Protein AF-0000000068873372 (afdb_homodimer)

Organism: Coxiella burnetii (strain RSA 493 / Nine Mile phase I) (NCBI:txid227377)

pLDDT: mean 75.52, std 20.2, range [20.02, 98.44]

Foldseek 3Di:
DQPDLVPVVLVVLVVLLVVLQVQLVVCVVVFNQLSNLLSLLVSLLSLLLSLCSQPVPGRDCRPPVVRVVPDDSVNSLVVCVVVCLQPQPVGCPVVLSVVNVVSVLSNCCVPVVSVVPDDDDRGPVVSVSSVVSSVVNSVSSVCSVVPVSPPD/DLPDLPPVVLVVLVVLLVVLQVQLVVCVVVFNQLSNLLSLLVSLLSLLLSLCSLPVPGRDCRPDVVRVVPPDSVNSLVVCVVVCLVPLVPPPPVVLSVLNVVSVLSNCCVPVVSVVPDDDDRGPVVSVSSVVSSVVVSVSSVCSVVPVSPPD

Solvent-accessible surface area (backbone atoms only — not comparable to full-atom values): 16253 Å² total; per-residue (Å²): 126,70,55,79,66,60,62,61,59,48,48,33,32,50,50,37,27,53,50,26,48,53,51,15,53,54,29,44,75,72,68,36,26,55,60,14,39,28,29,43,24,25,24,50,48,24,51,53,49,45,48,42,61,67,60,67,37,52,61,85,71,53,70,49,67,71,56,51,68,68,55,48,66,66,57,54,51,50,49,38,57,73,65,40,65,35,58,72,57,102,35,57,43,73,66,34,54,54,47,50,50,49,36,50,53,46,30,46,40,56,39,34,80,48,36,42,70,54,83,75,79,65,38,71,66,49,33,51,52,50,52,52,52,50,54,53,49,49,51,50,52,50,41,59,70,69,56,75,62,68,80,120,124,65,52,79,68,62,62,61,60,51,49,34,30,49,51,39,26,52,48,24,48,53,50,16,53,55,29,43,75,72,68,36,26,54,60,13,40,27,29,42,24,25,23,51,46,23,49,53,50,45,50,43,62,69,60,68,38,49,53,85,70,52,69,49,69,71,55,50,67,68,56,48,65,67,57,54,52,50,49,36,56,74,66,34,59,43,55,70,53,67,74,54,42,74,67,36,57,54,48,51,49,50,35,51,54,46,30,46,41,59,38,33,80,48,37,41,72,52,81,75,79,64,38,70,66,48,32,50,53,49,51,52,51,50,52,52,49,50,52,51,53,49,41,60,70,69,56,73,62,67,79,122

Structure (mmCIF, N/CA/C/O backbone):
data_AF-0000000068873372-model_v1
#
loop_
_entity.id
_entity.type
_entity.pdbx_description
1 polymer 'Uncharacterized protein'
#
loop_
_atom_site.group_PDB
_atom_site.id
_atom_site.type_symbol
_atom_site.label_atom_id
_atom_site.label_alt_id
_atom_site.label_comp_id
_atom_site.label_asym_id
_atom_site.label_entity_id
_atom_site.label_seq_id
_atom_site.pdbx_PDB_ins_code
_atom_site.Cartn_x
_atom_site.Cartn_y
_atom_site.Cartn_z
_atom_site.occupancy
_atom_site.B_iso_or_equiv
_atom_site.auth_seq_id
_atom_site.auth_comp_id
_atom_site.auth_asym_id
_atom_site.auth_atom_id
_atom_site.pdbx_PDB_model_num
ATOM 1 N N . MET A 1 1 ? -14.734 17.516 31.234 1 20.02 1 MET A N 1
ATOM 2 C CA . MET A 1 1 ? -13.305 17.234 31.141 1 20.02 1 MET A CA 1
ATOM 3 C C . MET A 1 1 ? -12.922 16.875 29.703 1 20.02 1 MET A C 1
ATOM 5 O O . MET A 1 1 ? -13.484 15.945 29.125 1 20.02 1 MET A O 1
ATOM 9 N N . LYS A 1 2 ? -12.547 17.766 28.891 1 32.56 2 LYS A N 1
ATOM 10 C CA . LYS A 1 2 ? -12.016 17.781 27.531 1 32.56 2 LYS A CA 1
ATOM 11 C C . LYS A 1 2 ? -11.18 16.531 27.25 1 32.56 2 LYS A C 1
ATOM 13 O O . LYS A 1 2 ? -10.211 16.25 27.969 1 32.56 2 LYS A O 1
ATOM 18 N N . ARG A 1 3 ? -11.789 15.445 27.219 1 31.91 3 ARG A N 1
ATOM 19 C CA . ARG A 1 3 ? -11.008 14.211 27.344 1 31.91 3 ARG A CA 1
ATOM 20 C C . ARG A 1 3 ? -9.672 14.336 26.625 1 31.91 3 ARG A C 1
ATOM 22 O O . ARG A 1 3 ? -9.609 14.875 25.516 1 31.91 3 ARG A O 1
ATOM 29 N N . LYS A 1 4 ? -8.547 14.281 27.188 1 37.06 4 LYS A N 1
ATOM 30 C CA . LYS A 1 4 ? -7.109 14.297 26.953 1 37.06 4 LYS A CA 1
ATOM 31 C C . LYS A 1 4 ? -6.75 13.523 25.688 1 37.06 4 LYS A C 1
ATOM 33 O O . LYS A 1 4 ? -7.055 12.328 25.578 1 37.06 4 LYS A O 1
ATOM 38 N N . LYS A 1 5 ? -7.086 13.945 24.281 1 46.62 5 LYS A N 1
ATOM 39 C CA . LYS A 1 5 ? -6.688 13.688 22.891 1 46.62 5 LYS A CA 1
ATOM 40 C C . LYS A 1 5 ? -5.543 12.68 22.828 1 46.62 5 LYS A C 1
ATOM 42 O O . LYS A 1 5 ? -4.449 12.945 23.328 1 46.62 5 LYS A O 1
ATOM 47 N N . ASP A 1 6 ? -5.816 11.352 22.953 1 53.78 6 ASP A N 1
ATOM 48 C CA . ASP A 1 6 ? -4.676 10.555 23.406 1 53.78 6 ASP A CA 1
ATOM 49 C C . ASP A 1 6 ? -3.426 10.875 22.578 1 53.78 6 ASP A C 1
ATOM 51 O O . ASP A 1 6 ? -3.393 10.648 21.375 1 53.78 6 ASP A O 1
ATOM 55 N N . LYS A 1 7 ? -2.779 11.992 22.969 1 64.25 7 LYS A N 1
ATOM 56 C CA . LYS A 1 7 ? -1.451 12.453 22.578 1 64.25 7 LYS A CA 1
ATOM 57 C C . LYS A 1 7 ? -0.599 11.297 22.062 1 64.25 7 LYS A C 1
ATOM 59 O O . LYS A 1 7 ? 0.175 11.461 21.109 1 64.25 7 LYS A O 1
ATOM 64 N N . VAL A 1 8 ? -1.107 10.133 22.484 1 63.78 8 VAL A N 1
ATOM 65 C CA . VAL A 1 8 ? -0.265 8.992 22.156 1 63.78 8 VAL A CA 1
ATOM 66 C C . VAL A 1 8 ? -0.54 8.539 20.719 1 63.78 8 VAL A C 1
ATOM 68 O O . VAL A 1 8 ? 0.39 8.242 19.969 1 63.78 8 VAL A O 1
ATOM 71 N N . ASP A 1 9 ? -1.82 8.641 20.328 1 75.44 9 ASP A N 1
ATOM 72 C CA . ASP A 1 9 ? -2.174 8.203 18.984 1 75.44 9 ASP A CA 1
ATOM 73 C C . ASP A 1 9 ? -1.642 9.172 17.938 1 75.44 9 ASP A C 1
ATOM 75 O O . ASP A 1 9 ? -1.099 8.758 16.906 1 75.44 9 ASP A O 1
ATOM 79 N N . VAL A 1 10 ? -1.732 10.398 18.266 1 79.06 10 VAL A N 1
ATOM 80 C CA . VAL A 1 10 ? -1.257 11.414 17.328 1 79.06 10 VAL A CA 1
ATOM 81 C C . VAL A 1 10 ? 0.261 11.32 17.188 1 79.06 10 VAL A C 1
ATOM 83 O O . VAL A 1 10 ? 0.797 11.438 16.094 1 79.06 10 VAL A O 1
ATOM 86 N N . ASP A 1 11 ? 0.882 11.062 18.297 1 85.12 11 ASP A N 1
ATOM 87 C CA . ASP A 1 11 ? 2.336 10.93 18.281 1 85.12 11 ASP A CA 1
ATOM 88 C C . ASP A 1 11 ? 2.764 9.734 17.438 1 85.12 11 ASP A C 1
ATOM 90 O O . ASP A 1 11 ? 3.736 9.828 16.672 1 85.12 11 ASP A O 1
ATOM 94 N N . LYS A 1 12 ? 2.072 8.656 17.609 1 87.12 12 LYS A N 1
ATOM 95 C CA . LYS A 1 12 ? 2.406 7.461 16.844 1 87.12 12 LYS A CA 1
ATOM 96 C C . LYS A 1 12 ? 2.186 7.684 15.352 1 87.12 12 LYS A C 1
ATOM 98 O O . LYS A 1 12 ? 2.977 7.227 14.523 1 87.12 12 LYS A O 1
ATOM 103 N N . ILE A 1 13 ? 1.164 8.398 15.055 1 88.44 13 ILE A N 1
ATOM 104 C CA . ILE A 1 13 ? 0.864 8.68 13.656 1 88.44 13 ILE A CA 1
ATOM 105 C C . ILE A 1 13 ? 1.919 9.625 13.086 1 88.44 13 ILE A C 1
ATOM 107 O O . ILE A 1 13 ? 2.375 9.445 11.953 1 88.44 13 ILE A O 1
ATOM 111 N N . GLN A 1 14 ? 2.307 10.562 13.93 1 89.19 14 GLN A N 1
ATOM 112 C CA . GLN A 1 14 ? 3.334 11.492 13.484 1 89.19 14 GLN A CA 1
ATOM 113 C C . GLN A 1 14 ? 4.652 10.773 13.211 1 89.19 14 GLN A C 1
ATOM 115 O O . GLN A 1 14 ? 5.34 11.07 12.234 1 89.19 14 GLN A O 1
ATOM 120 N N . GLN A 1 15 ? 4.941 9.906 14.039 1 92.38 15 GLN A N 1
ATOM 121 C CA . GLN A 1 15 ? 6.148 9.109 13.836 1 92.38 15 GLN A CA 1
ATOM 122 C C . GLN A 1 15 ? 6.047 8.281 12.562 1 92.38 15 GLN A C 1
ATOM 124 O O . GLN A 1 15 ? 7.035 8.117 11.844 1 92.38 15 GLN A O 1
ATOM 129 N N . THR A 1 16 ? 4.914 7.77 12.32 1 93.81 16 THR A N 1
ATOM 130 C CA . THR A 1 16 ? 4.672 6.973 11.125 1 93.81 16 THR A CA 1
ATOM 131 C C . THR A 1 16 ? 4.816 7.828 9.867 1 93.81 16 THR A C 1
ATOM 133 O O . THR A 1 16 ? 5.402 7.387 8.875 1 93.81 16 THR A O 1
ATOM 136 N N . ILE A 1 17 ? 4.34 9.039 9.961 1 94.12 17 ILE A N 1
ATOM 137 C CA . ILE A 1 17 ? 4.445 9.961 8.836 1 94.12 17 ILE A CA 1
ATOM 138 C C . ILE A 1 17 ? 5.914 10.258 8.547 1 94.12 17 ILE A C 1
ATOM 140 O O . ILE A 1 17 ? 6.348 10.195 7.391 1 94.12 17 ILE A O 1
ATOM 144 N N . GLU A 1 18 ? 6.645 10.516 9.539 1 95.12 18 GLU A N 1
ATOM 145 C CA . GLU A 1 18 ? 8.07 10.797 9.383 1 95.12 18 GLU A CA 1
ATOM 146 C C . GLU A 1 18 ? 8.805 9.602 8.789 1 95.12 18 GLU A C 1
ATOM 148 O O . GLU A 1 18 ? 9.695 9.766 7.953 1 95.12 18 GLU A O 1
ATOM 153 N N . PHE A 1 19 ? 8.453 8.484 9.234 1 95.75 19 PHE A N 1
ATOM 154 C CA . PHE A 1 19 ? 9.031 7.254 8.695 1 95.75 19 PHE A CA 1
ATOM 155 C C . PHE A 1 19 ? 8.742 7.129 7.207 1 95.75 19 PHE A C 1
ATOM 157 O O . PHE A 1 19 ? 9.633 6.82 6.418 1 95.75 19 PHE A O 1
ATOM 164 N N . TYR A 1 20 ? 7.508 7.367 6.809 1 97.19 20 TYR A N 1
ATOM 165 C CA . TYR A 1 20 ? 7.121 7.262 5.406 1 97.19 20 TYR A CA 1
ATOM 166 C C . TYR A 1 20 ? 7.883 8.273 4.555 1 97.19 20 TYR A C 1
ATOM 168 O O . TYR A 1 20 ? 8.352 7.945 3.461 1 97.19 20 TYR A O 1
ATOM 176 N N . ILE A 1 21 ? 8.023 9.477 5.074 1 96.88 21 ILE A N 1
ATOM 177 C CA . ILE A 1 21 ? 8.727 10.516 4.332 1 96.88 21 ILE A CA 1
ATOM 178 C C . ILE A 1 21 ? 10.188 10.102 4.125 1 96.88 21 ILE A C 1
ATOM 180 O O . ILE A 1 21 ? 10.703 10.164 3.006 1 96.88 21 ILE A O 1
ATOM 184 N N . ASP A 1 22 ? 10.75 9.672 5.156 1 97.75 22 ASP A N 1
ATOM 185 C CA . ASP A 1 22 ? 12.133 9.211 5.078 1 97.75 22 ASP A CA 1
ATOM 186 C C . ASP A 1 22 ? 12.273 8.055 4.098 1 97.75 22 ASP A C 1
ATOM 188 O O . ASP A 1 22 ? 13.188 8.039 3.268 1 97.75 22 ASP A O 1
ATOM 192 N N .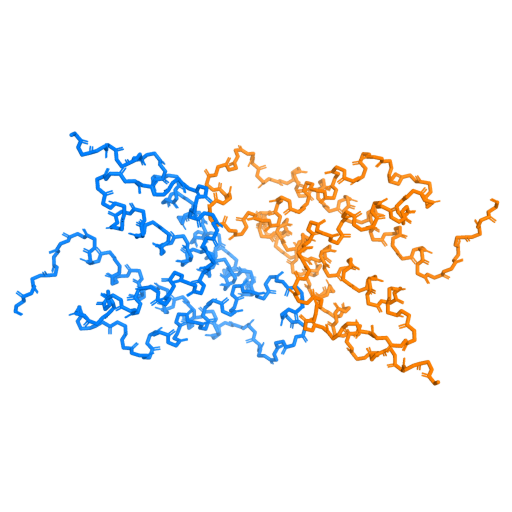 GLN A 1 23 ? 11.398 7.102 4.199 1 97.62 23 GLN A N 1
ATOM 193 C CA . GLN A 1 23 ? 11.406 5.934 3.328 1 97.62 23 GLN A CA 1
ATOM 194 C C . GLN A 1 23 ? 11.219 6.336 1.867 1 97.62 23 GLN A C 1
ATOM 196 O O . GLN A 1 23 ? 11.906 5.824 0.983 1 97.62 23 GLN A O 1
ATOM 201 N N . ALA A 1 24 ? 10.305 7.238 1.609 1 98.12 24 ALA A N 1
ATOM 202 C CA . ALA A 1 24 ? 10.031 7.691 0.249 1 98.12 24 ALA A CA 1
ATOM 203 C C . ALA A 1 24 ? 11.258 8.375 -0.36 1 98.12 24 ALA A C 1
ATOM 205 O O . ALA A 1 24 ? 11.594 8.133 -1.52 1 98.12 24 ALA A O 1
ATOM 206 N N . GLU A 1 25 ? 11.906 9.172 0.411 1 98.06 25 GLU A N 1
ATOM 207 C CA . GLU A 1 25 ? 13.086 9.891 -0.07 1 98.06 25 GLU A CA 1
ATOM 208 C C . GLU A 1 25 ? 14.234 8.93 -0.352 1 98.06 25 GLU A C 1
ATOM 210 O O . GLU A 1 25 ? 14.961 9.094 -1.335 1 98.06 25 GLU A O 1
ATOM 215 N N . LYS A 1 26 ? 14.414 7.953 0.476 1 98.25 26 LYS A N 1
ATOM 216 C CA . LYS A 1 26 ? 15.445 6.945 0.242 1 98.25 26 LYS A CA 1
ATOM 217 C C . LYS A 1 26 ? 15.156 6.152 -1.029 1 98.25 26 LYS A C 1
ATOM 219 O O . LYS A 1 26 ? 16.062 5.891 -1.821 1 98.25 26 LYS A O 1
ATOM 224 N N . CYS A 1 27 ? 13.93 5.762 -1.213 1 98.44 27 CYS A N 1
ATOM 225 C CA . CYS A 1 27 ? 13.57 5.062 -2.439 1 98.44 27 CYS A CA 1
ATOM 226 C C . CYS A 1 27 ? 13.891 5.91 -3.666 1 98.44 27 CYS A C 1
ATOM 228 O O . CYS A 1 27 ? 14.5 5.422 -4.617 1 98.44 27 CYS A O 1
ATOM 230 N N . ALA A 1 28 ? 13.523 7.176 -3.58 1 98.19 28 ALA A N 1
ATOM 231 C CA . ALA A 1 28 ? 13.75 8.07 -4.711 1 98.19 28 ALA A CA 1
ATOM 232 C C . ALA A 1 28 ? 15.242 8.219 -5.004 1 98.19 28 ALA A C 1
ATOM 234 O O . ALA A 1 28 ? 15.648 8.336 -6.164 1 98.19 28 ALA A O 1
ATOM 235 N N . SER A 1 29 ? 16.031 8.234 -3.988 1 98.06 29 SER A N 1
ATOM 236 C CA . SER A 1 29 ? 17.469 8.406 -4.156 1 98.06 29 SER A CA 1
ATOM 237 C C . SER A 1 29 ? 18.078 7.23 -4.898 1 98.06 29 SER A C 1
ATOM 239 O O . SER A 1 29 ? 19.156 7.352 -5.488 1 98.06 29 SER A O 1
ATOM 241 N N . HIS A 1 30 ? 17.422 6.09 -4.918 1 97.88 30 HIS A N 1
ATOM 242 C CA . HIS A 1 30 ? 17.906 4.91 -5.621 1 97.88 30 HIS A CA 1
ATOM 243 C C . HIS A 1 30 ? 17.141 4.691 -6.922 1 97.88 30 HIS A C 1
ATOM 245 O O . HIS A 1 30 ? 17.266 3.633 -7.547 1 97.88 30 HIS A O 1
ATOM 251 N N . GLY A 1 31 ? 16.328 5.598 -7.262 1 97.31 31 GLY A N 1
ATOM 252 C CA . GLY A 1 31 ? 15.586 5.523 -8.516 1 97.31 31 GLY A CA 1
ATOM 253 C C . GLY A 1 31 ? 14.352 4.648 -8.43 1 97.31 31 GLY A C 1
ATOM 254 O O . GLY A 1 31 ? 13.797 4.246 -9.461 1 97.31 31 GLY A O 1
ATOM 255 N N . LEU A 1 32 ? 13.922 4.305 -7.215 1 98.06 32 LEU A N 1
ATOM 256 C CA . LEU A 1 32 ? 12.734 3.494 -7.004 1 98.06 32 LEU A CA 1
ATOM 257 C C . LEU A 1 32 ? 11.5 4.375 -6.82 1 98.06 32 LEU A C 1
ATOM 259 O O . LEU A 1 32 ? 10.93 4.438 -5.73 1 98.06 32 LEU A O 1
ATOM 263 N N . TYR A 1 33 ? 11.055 4.945 -7.926 1 97.94 33 TYR A N 1
ATOM 264 C CA . TYR A 1 33 ? 10.07 6.02 -7.883 1 97.94 33 TYR A CA 1
ATOM 265 C C . TYR A 1 33 ? 8.68 5.473 -7.578 1 97.94 33 TYR A C 1
ATOM 267 O O . TYR A 1 33 ? 7.867 6.145 -6.938 1 97.94 33 TYR A O 1
ATOM 275 N N . PHE A 1 34 ? 8.398 4.281 -8.047 1 97.56 34 PHE A N 1
ATOM 276 C CA . PHE A 1 34 ? 7.113 3.684 -7.695 1 97.56 34 PHE A CA 1
ATOM 277 C C . PHE A 1 34 ? 6.957 3.602 -6.18 1 97.56 34 PHE A C 1
ATOM 279 O O . PHE A 1 34 ? 5.98 4.109 -5.625 1 97.56 34 PHE A O 1
ATOM 286 N N . SER A 1 35 ? 7.949 2.986 -5.508 1 98.06 35 SER A N 1
ATOM 287 C CA . SER A 1 35 ? 7.918 2.848 -4.055 1 98.06 35 SER A CA 1
ATOM 288 C C . SER A 1 35 ? 7.891 4.211 -3.369 1 98.06 35 SER A C 1
ATOM 290 O O . SER A 1 35 ? 7.191 4.395 -2.371 1 98.06 35 SER A O 1
ATOM 292 N N . ALA A 1 36 ? 8.656 5.168 -3.91 1 98.38 36 ALA A N 1
ATOM 293 C CA . ALA A 1 36 ? 8.711 6.516 -3.344 1 98.38 36 ALA A CA 1
ATOM 294 C C . ALA A 1 36 ? 7.344 7.184 -3.393 1 98.38 36 ALA A C 1
ATOM 296 O O . ALA A 1 36 ? 6.867 7.719 -2.385 1 98.38 36 ALA A O 1
ATOM 297 N N . CYS A 1 37 ? 6.68 7.094 -4.551 1 97.31 37 CYS A N 1
ATOM 298 C CA . CYS A 1 37 ? 5.398 7.766 -4.746 1 97.31 37 CYS A CA 1
ATOM 299 C C . CYS A 1 37 ? 4.309 7.121 -3.902 1 97.31 37 CYS A C 1
ATOM 301 O O . CYS A 1 37 ? 3.508 7.816 -3.273 1 97.31 37 CYS A O 1
ATOM 303 N N . VAL A 1 38 ? 4.289 5.793 -3.871 1 97.31 38 VAL A N 1
ATOM 304 C CA . VAL A 1 38 ? 3.301 5.07 -3.078 1 97.31 38 VAL A CA 1
ATOM 305 C C . VAL A 1 38 ? 3.475 5.414 -1.601 1 97.31 38 VAL A C 1
ATOM 307 O O . VAL A 1 38 ? 2.492 5.641 -0.89 1 97.31 38 VAL A O 1
ATOM 310 N N . THR A 1 39 ? 4.703 5.5 -1.157 1 97.94 39 THR A N 1
ATOM 311 C CA . THR A 1 39 ? 4.988 5.766 0.248 1 97.94 39 THR A CA 1
ATOM 312 C C . THR A 1 39 ? 4.656 7.211 0.604 1 97.94 39 THR A C 1
ATOM 314 O O . THR A 1 39 ? 4.195 7.492 1.713 1 97.94 39 THR A O 1
ATOM 317 N N . TYR A 1 40 ? 4.848 8.156 -0.278 1 96.5 40 TYR A N 1
ATOM 318 C CA . TYR A 1 40 ? 4.387 9.523 -0.068 1 96.5 40 TYR A CA 1
ATOM 319 C C . TYR A 1 40 ? 2.867 9.578 0.056 1 96.5 40 TYR A C 1
ATOM 321 O O . TYR A 1 40 ? 2.328 10.359 0.839 1 96.5 40 TYR A O 1
ATOM 329 N N . GLY A 1 41 ? 2.279 8.773 -0.773 1 94.5 41 GLY A N 1
ATOM 330 C CA . GLY A 1 41 ? 0.837 8.664 -0.628 1 94.5 41 GLY A CA 1
ATOM 331 C C . GLY A 1 41 ? 0.411 8.18 0.746 1 94.5 41 GLY A C 1
ATOM 332 O O . GLY A 1 41 ? -0.564 8.68 1.311 1 94.5 41 GLY A O 1
ATOM 333 N N . ALA A 1 42 ? 1.158 7.215 1.253 1 94.94 42 ALA A N 1
ATOM 334 C CA . ALA A 1 42 ? 0.895 6.727 2.604 1 94.94 42 ALA A CA 1
ATOM 335 C C . ALA A 1 42 ? 1.123 7.824 3.639 1 94.94 42 ALA A C 1
ATOM 337 O O . ALA A 1 42 ? 0.357 7.949 4.598 1 94.94 42 ALA A O 1
ATOM 338 N N . ALA A 1 43 ? 2.15 8.625 3.457 1 95.31 43 ALA A N 1
ATOM 339 C CA . ALA A 1 43 ? 2.441 9.734 4.355 1 95.31 43 ALA A CA 1
ATOM 340 C C . ALA A 1 43 ? 1.302 10.758 4.355 1 95.31 43 ALA A C 1
ATOM 342 O O . ALA A 1 43 ? 0.917 11.266 5.41 1 95.31 43 ALA A O 1
ATOM 343 N N . LEU A 1 44 ? 0.81 11.016 3.15 1 91.88 44 LEU A N 1
ATOM 344 C CA . LEU A 1 44 ? -0.297 11.961 3.033 1 91.88 44 LEU A CA 1
ATOM 345 C C . LEU A 1 44 ? -1.525 11.453 3.783 1 91.88 44 LEU A C 1
ATOM 347 O O . LEU A 1 44 ? -2.219 12.234 4.441 1 91.88 44 LEU A O 1
ATOM 351 N N . GLU A 1 45 ? -1.783 10.18 3.613 1 90.06 45 GLU A N 1
ATOM 352 C CA . GLU A 1 45 ? -2.877 9.562 4.363 1 90.06 45 GLU A CA 1
ATOM 353 C C . GLU A 1 45 ? -2.691 9.758 5.867 1 90.06 45 GLU A C 1
ATOM 355 O O . GLU A 1 45 ? -3.646 10.078 6.578 1 90.06 45 GLU A O 1
ATOM 360 N N . GLY A 1 46 ? -1.487 9.523 6.32 1 90.62 46 GLY A N 1
ATOM 361 C CA . GLY A 1 46 ? -1.186 9.75 7.723 1 90.62 46 GLY A CA 1
ATOM 362 C C . GLY A 1 46 ? -1.417 11.188 8.156 1 90.62 46 GLY A C 1
ATOM 363 O O . GLY A 1 46 ? -1.928 11.438 9.25 1 90.62 46 GLY A O 1
ATOM 364 N N . MET A 1 47 ? -1.059 12.102 7.332 1 88.5 47 MET A N 1
ATOM 365 C CA . MET A 1 47 ? -1.224 13.523 7.648 1 88.5 47 MET A CA 1
ATOM 366 C C . MET A 1 47 ? -2.699 13.883 7.789 1 88.5 47 MET A C 1
ATOM 368 O O . MET A 1 47 ? -3.084 14.594 8.719 1 88.5 47 MET A O 1
ATOM 372 N N . LEU A 1 48 ? -3.465 13.414 6.875 1 84.19 48 LEU A N 1
ATOM 373 C CA . LEU A 1 48 ? -4.898 13.68 6.949 1 84.19 48 LEU A CA 1
ATOM 374 C C . LEU A 1 48 ? -5.512 13.031 8.188 1 84.19 48 LEU A C 1
ATOM 376 O O . LEU A 1 48 ? -6.367 13.625 8.844 1 84.19 48 LEU A O 1
ATOM 380 N N . LEU A 1 49 ? -5.066 11.828 8.438 1 83.94 49 LEU A N 1
ATOM 381 C CA . LEU A 1 49 ? -5.531 11.133 9.633 1 83.94 49 LEU A CA 1
ATOM 382 C C . LEU A 1 49 ? -5.195 11.938 10.891 1 83.94 49 LEU A C 1
ATOM 384 O O . LEU A 1 49 ? -6.035 12.078 11.781 1 83.94 49 LEU A O 1
ATOM 388 N N . SER A 1 50 ? -3.938 12.344 11 1 82.88 50 SER A N 1
ATOM 389 C CA . SER A 1 50 ? -3.51 13.156 12.133 1 82.88 50 SER A CA 1
ATOM 390 C C . SER A 1 50 ? -4.359 14.414 12.258 1 82.88 50 SER A C 1
ATOM 392 O O . SER A 1 50 ? -4.742 14.812 13.359 1 82.88 50 SER A O 1
ATOM 394 N N . PHE A 1 51 ? -4.613 15.008 11.156 1 78.69 51 PHE A N 1
ATOM 395 C CA . PHE A 1 51 ? -5.434 16.219 11.125 1 78.69 51 PHE A CA 1
ATOM 396 C C . PHE A 1 51 ? -6.832 15.938 11.664 1 78.69 51 PHE A C 1
ATOM 398 O O . PHE A 1 51 ? -7.363 16.719 12.453 1 78.69 51 PHE A O 1
ATOM 405 N N . PHE A 1 52 ? -7.371 14.891 11.25 1 74.62 52 PHE A N 1
ATOM 406 C CA . PHE A 1 52 ? -8.711 14.523 11.688 1 74.62 52 PHE A CA 1
ATOM 407 C C . PHE A 1 52 ? -8.727 14.195 13.172 1 74.62 52 PHE A C 1
ATOM 409 O O . PHE A 1 52 ? -9.672 14.547 13.883 1 74.62 52 PHE A O 1
ATOM 416 N N . LEU A 1 53 ? -7.746 13.531 13.602 1 73 53 LEU A N 1
ATOM 417 C CA . LEU A 1 53 ? -7.656 13.164 15.016 1 73 53 LEU A CA 1
ATOM 418 C C . LEU A 1 53 ? -7.543 14.398 15.891 1 73 53 LEU A C 1
ATOM 420 O O . LEU A 1 53 ? -8.078 14.43 17 1 73 53 LEU A O 1
ATOM 424 N N . CYS A 1 54 ? -6.879 15.422 15.328 1 71.75 54 CYS A N 1
ATOM 425 C CA . CYS A 1 54 ? -6.641 16.625 16.109 1 71.75 54 CYS A CA 1
ATOM 426 C C . CYS A 1 54 ? -7.836 17.562 16.031 1 71.75 54 CYS A C 1
ATOM 428 O O . CYS A 1 54 ? -8.078 18.344 16.969 1 71.75 54 CYS A O 1
ATOM 430 N N . ASN A 1 55 ? -8.594 17.578 15 1 66.44 55 ASN A N 1
ATOM 431 C CA . ASN A 1 55 ? -9.609 18.609 14.805 1 66.44 55 ASN A CA 1
ATOM 432 C C . ASN A 1 55 ? -11.023 18.047 14.953 1 66.44 55 ASN A C 1
ATOM 434 O O . ASN A 1 55 ? -11.953 18.766 15.305 1 66.44 55 ASN A O 1
ATOM 438 N N . LEU A 1 56 ? -11.352 17.016 14.336 1 57.22 56 LEU A N 1
ATOM 439 C CA . LEU A 1 56 ? -12.711 16.5 14.383 1 57.22 56 LEU A CA 1
ATOM 440 C C . LEU A 1 56 ? -12.992 15.82 15.719 1 57.22 56 LEU A C 1
ATOM 442 O O . LEU A 1 56 ? -14.133 15.484 16.031 1 57.22 56 LEU A O 1
ATOM 446 N N . THR A 1 57 ? -12.016 15.383 16.344 1 50.78 57 THR A N 1
ATOM 447 C CA . THR A 1 57 ? -12.391 14.781 17.625 1 50.78 57 THR A CA 1
ATOM 448 C C . THR A 1 57 ? -12.781 15.859 18.625 1 50.78 57 THR A C 1
ATOM 450 O O . THR A 1 57 ? -11.945 16.656 19.062 1 50.78 57 THR A O 1
ATOM 453 N N . ASP A 1 58 ? -13.727 16.625 18.344 1 45.94 58 ASP A N 1
ATOM 454 C CA . ASP A 1 58 ? -14.289 17.344 19.484 1 45.94 58 ASP A CA 1
ATOM 455 C C . ASP A 1 58 ? -14.297 16.453 20.734 1 45.94 58 ASP A C 1
ATOM 457 O O . ASP A 1 58 ? -14.25 15.234 20.641 1 45.94 58 ASP A O 1
ATOM 461 N N . ASP A 1 59 ? -14.453 17.094 22.016 1 44.62 59 ASP A N 1
ATOM 462 C CA . ASP A 1 59 ? -14.438 16.625 23.391 1 44.62 59 ASP A CA 1
ATOM 463 C C . ASP A 1 59 ? -15 15.219 23.5 1 44.62 59 ASP A C 1
ATOM 465 O O . ASP A 1 59 ? -14.5 14.398 24.281 1 44.62 59 ASP A O 1
ATOM 469 N N . ASP A 1 60 ? -16.391 14.945 23.156 1 44.69 60 ASP A N 1
ATOM 470 C CA . ASP A 1 60 ? -17.156 13.875 23.781 1 44.69 60 ASP A CA 1
ATOM 471 C C . ASP A 1 60 ? -16.828 12.523 23.141 1 44.69 60 ASP A C 1
ATOM 473 O O . ASP A 1 60 ? -16.906 11.484 23.797 1 44.69 60 ASP A O 1
ATOM 477 N N . GLU A 1 61 ? -17.031 12.219 21.797 1 43.66 61 GLU A N 1
ATOM 478 C CA . GLU A 1 61 ? -16.938 10.844 21.297 1 43.66 61 GLU A CA 1
ATOM 479 C C . GLU A 1 61 ? -15.773 10.688 20.328 1 43.66 61 GLU A C 1
ATOM 481 O O . GLU A 1 61 ? -15.898 11.047 19.156 1 43.66 61 GLU A O 1
ATOM 486 N N . MET A 1 62 ? -14.562 10.953 20.625 1 44.5 62 MET A N 1
ATOM 487 C CA . MET A 1 62 ? -13.414 10.648 19.781 1 44.5 62 MET A CA 1
ATOM 488 C C . MET A 1 62 ? -13.617 9.328 19.047 1 44.5 62 MET A C 1
ATOM 490 O O . MET A 1 62 ? -13.805 8.289 19.672 1 44.5 62 MET A O 1
ATOM 494 N N . PRO A 1 63 ? -13.984 9.367 17.844 1 47.34 63 PRO A N 1
ATOM 495 C CA . PRO A 1 63 ? -14.031 8.008 17.297 1 47.34 63 PRO A CA 1
ATOM 496 C C . PRO A 1 63 ? -12.727 7.246 17.5 1 47.34 63 PRO A C 1
ATOM 498 O O . PRO A 1 63 ? -11.648 7.855 17.516 1 47.34 63 PRO A O 1
ATOM 501 N N . SER A 1 64 ? -12.703 6.219 18.281 1 47.72 64 SER A N 1
ATOM 502 C CA . SER A 1 64 ? -11.586 5.293 18.438 1 47.72 64 SER A CA 1
ATOM 503 C C . SER A 1 64 ? -10.891 5.023 17.109 1 47.72 64 SER A C 1
ATOM 505 O O . SER A 1 64 ? -11.5 5.172 16.047 1 47.72 64 SER A O 1
ATOM 507 N N . LEU A 1 65 ? -9.539 5.207 17.094 1 50.56 65 LEU A N 1
ATOM 508 C CA . LEU A 1 65 ? -8.734 4.781 15.961 1 50.56 65 LEU A CA 1
ATOM 509 C C . LEU A 1 65 ? -9.43 3.668 15.188 1 50.56 65 LEU A C 1
ATOM 511 O O . LEU A 1 65 ? -9.273 3.566 13.961 1 50.56 65 LEU A O 1
ATOM 515 N N . GLN A 1 66 ? -10.141 2.914 15.914 1 52.12 66 GLN A N 1
ATOM 516 C CA . GLN A 1 66 ? -10.883 1.833 15.273 1 5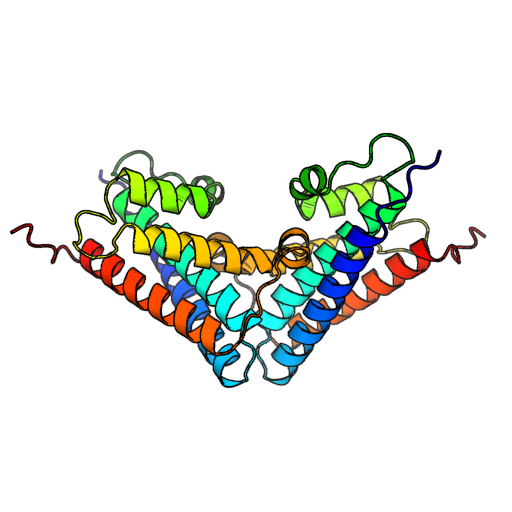2.12 66 GLN A CA 1
ATOM 517 C C . GLN A 1 66 ? -11.93 2.381 14.312 1 52.12 66 GLN A C 1
ATOM 519 O O . GLN A 1 66 ? -12.133 1.831 13.227 1 52.12 66 GLN A O 1
ATOM 524 N N . GLU A 1 67 ? -12.438 3.488 14.789 1 52.62 67 GLU A N 1
ATOM 525 C CA . GLU A 1 67 ? -13.461 4.082 13.945 1 52.62 67 GLU A CA 1
ATOM 526 C C . GLU A 1 67 ? -12.836 4.801 12.75 1 52.62 67 GLU A C 1
ATOM 528 O O . GLU A 1 67 ? -13.398 4.793 11.648 1 52.62 67 GLU A O 1
ATOM 533 N N . VAL A 1 68 ? -11.727 5.32 13.086 1 51.44 68 VAL A N 1
ATOM 534 C CA . VAL A 1 68 ? -11.023 6.043 12.031 1 51.44 68 VAL A CA 1
ATOM 535 C C . VAL A 1 68 ? -10.391 5.055 11.055 1 51.44 68 VAL A C 1
ATOM 537 O O . VAL A 1 68 ? -10.258 5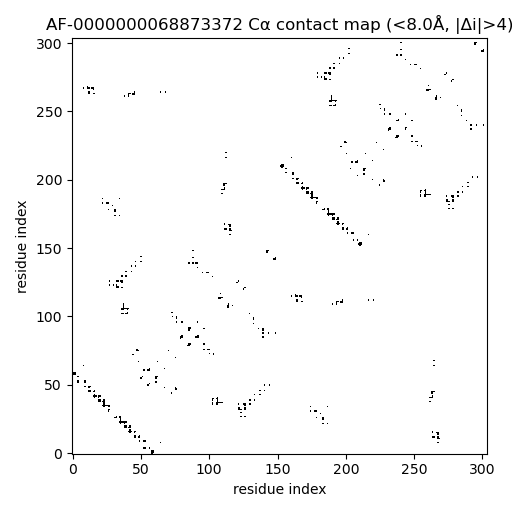.344 9.859 1 51.44 68 VAL A O 1
ATOM 540 N N . ARG A 1 69 ? -10.055 3.816 11.57 1 52.41 69 ARG A N 1
ATOM 541 C CA . ARG A 1 69 ? -9.516 2.754 10.727 1 52.41 69 ARG A CA 1
ATOM 542 C C . ARG A 1 69 ? -10.43 2.463 9.547 1 52.41 69 ARG A C 1
ATOM 544 O O . ARG A 1 69 ? -9.977 1.979 8.508 1 52.41 69 ARG A O 1
ATOM 551 N N . SER A 1 70 ? -11.664 2.912 9.773 1 54.69 70 SER A N 1
ATOM 552 C CA . SER A 1 70 ? -12.633 2.578 8.734 1 54.69 70 SER A CA 1
ATOM 553 C C . SER A 1 70 ? -12.711 3.676 7.676 1 54.69 70 SER A C 1
ATOM 555 O O . SER A 1 70 ? -13.344 3.498 6.633 1 54.69 70 SER A O 1
ATOM 557 N N . VAL A 1 71 ? -11.961 4.707 8.031 1 58.22 71 VAL A N 1
ATOM 558 C CA . VAL A 1 71 ? -12.141 5.785 7.066 1 58.22 71 VAL A CA 1
ATOM 559 C C . VAL A 1 71 ? -11.07 5.688 5.98 1 58.22 71 VAL A C 1
ATOM 561 O O . VAL A 1 71 ? -9.875 5.652 6.277 1 58.22 71 VAL A O 1
ATOM 564 N N . ASP A 1 72 ? -11.547 5.477 4.781 1 72.62 72 ASP A N 1
ATOM 565 C CA . ASP A 1 72 ? -10.633 5.387 3.646 1 72.62 72 ASP A CA 1
ATOM 566 C C . ASP A 1 72 ? -10.156 6.773 3.215 1 72.62 72 ASP A C 1
ATOM 568 O O . ASP A 1 72 ? -10.727 7.785 3.627 1 72.62 72 ASP A O 1
ATOM 572 N N . LEU A 1 73 ? -9.07 6.785 2.621 1 77.19 73 LEU A N 1
ATOM 573 C CA . LEU A 1 73 ? -8.383 8 2.199 1 77.19 73 LEU A CA 1
ATOM 574 C C . LEU A 1 73 ? -9.328 8.906 1.41 1 77.19 73 LEU A C 1
ATOM 576 O O . LEU A 1 73 ? -9.312 10.125 1.59 1 77.19 73 LEU A O 1
ATOM 580 N N . TYR A 1 74 ? -10.164 8.352 0.615 1 79.19 74 TYR A N 1
ATOM 581 C CA . TYR A 1 74 ? -11.117 9.125 -0.179 1 79.19 74 TYR A CA 1
ATOM 582 C C . TYR A 1 74 ? -12.062 9.914 0.718 1 79.19 74 TYR A C 1
ATOM 584 O O . TYR A 1 74 ? -12.242 11.117 0.525 1 79.19 74 TYR A O 1
ATOM 592 N N . SER A 1 75 ? -12.602 9.242 1.659 1 78.31 75 SER A N 1
ATOM 593 C CA . SER A 1 75 ? -13.547 9.875 2.566 1 78.31 75 SER A CA 1
ATOM 594 C C . SER A 1 75 ? -12.883 11 3.359 1 78.31 75 SER A C 1
ATOM 596 O O . SER A 1 75 ? -13.492 12.039 3.602 1 78.31 75 SER A O 1
ATOM 598 N N . MET A 1 76 ? -11.641 10.758 3.721 1 77.75 76 MET A N 1
ATOM 599 C CA . MET A 1 76 ? -10.914 11.781 4.473 1 77.75 76 MET A CA 1
ATOM 600 C C . MET A 1 76 ? -10.68 13.023 3.619 1 77.75 76 MET A C 1
ATOM 602 O O . MET A 1 76 ? -10.852 14.148 4.094 1 77.75 76 MET A O 1
ATOM 606 N N . ILE A 1 77 ? -10.375 12.836 2.355 1 78.06 77 ILE A N 1
ATOM 607 C CA . ILE A 1 77 ? -10.148 13.953 1.439 1 78.06 77 ILE A CA 1
ATOM 608 C C . ILE A 1 77 ? -11.453 14.727 1.238 1 78.06 77 ILE A C 1
ATOM 610 O O . ILE A 1 77 ? -11.469 15.953 1.333 1 78.06 77 ILE A O 1
ATOM 614 N N . GLU A 1 78 ? -12.531 14 1.052 1 78.19 78 GLU A N 1
ATOM 615 C CA . GLU A 1 78 ? -13.828 14.633 0.809 1 78.19 78 GLU A CA 1
ATOM 616 C C . GLU A 1 78 ? -14.297 15.422 2.029 1 78.19 78 GLU A C 1
ATOM 618 O O . GLU A 1 78 ? -14.922 16.469 1.89 1 78.19 78 GLU A O 1
ATOM 623 N N . GLU A 1 79 ? -14.023 14.875 3.131 1 73.88 79 GLU A N 1
ATOM 624 C CA . GLU A 1 79 ? -14.367 15.586 4.359 1 73.88 79 GLU A CA 1
ATOM 625 C C . GLU A 1 79 ? -13.594 16.891 4.477 1 73.88 79 GLU A C 1
ATOM 627 O O . GLU A 1 79 ? -14.148 17.906 4.91 1 73.88 79 GLU A O 1
ATOM 632 N N . CYS A 1 80 ? -12.359 16.844 4.172 1 71.31 80 CYS A N 1
ATOM 633 C CA . CYS A 1 80 ? -11.547 18.047 4.191 1 71.31 80 CYS A CA 1
ATOM 634 C C . CYS A 1 80 ? -12.078 19.078 3.195 1 71.31 80 CYS A C 1
ATOM 636 O O . CYS A 1 80 ? -12.156 20.266 3.504 1 71.31 80 CYS A O 1
ATOM 638 N N . VAL A 1 81 ? -12.453 18.594 2.047 1 69.56 81 VAL A N 1
ATOM 639 C CA . VAL A 1 81 ? -12.977 19.469 1.005 1 69.56 81 VAL A CA 1
ATOM 640 C C . VAL A 1 81 ? -14.32 20.047 1.448 1 69.56 81 VAL A C 1
ATOM 642 O O . VAL A 1 81 ? -14.562 21.25 1.313 1 69.56 81 VAL A O 1
ATOM 645 N N . SER A 1 82 ? -15.141 19.25 2.018 1 72.06 82 SER A N 1
ATOM 646 C CA . SER A 1 82 ? -16.484 19.672 2.418 1 72.06 82 SER A CA 1
ATOM 647 C C . SER A 1 82 ? -16.438 20.688 3.553 1 72.06 82 SER A C 1
ATOM 649 O O . SER A 1 82 ? -17.297 21.562 3.646 1 72.06 82 SER A O 1
ATOM 651 N N . ASN A 1 83 ? -15.484 20.578 4.398 1 68.06 83 ASN A N 1
ATOM 652 C CA . ASN A 1 83 ? -15.367 21.484 5.543 1 68.06 83 ASN A CA 1
ATOM 653 C C . ASN A 1 83 ? -14.477 22.672 5.223 1 68.06 83 ASN A C 1
ATOM 655 O O . ASN A 1 83 ? -14.078 23.422 6.125 1 68.06 83 ASN A O 1
ATOM 659 N N . ASN A 1 84 ? -14.242 22.828 4.039 1 63.78 84 ASN A N 1
ATOM 660 C CA . ASN A 1 84 ? -13.492 23.953 3.512 1 63.78 84 ASN A CA 1
ATOM 661 C C . ASN A 1 84 ? -12.133 24.094 4.191 1 63.78 84 ASN A C 1
ATOM 663 O O . ASN A 1 84 ? -11.695 25.219 4.484 1 63.78 84 ASN A O 1
ATOM 667 N N . VAL A 1 85 ? -11.719 23.062 4.785 1 61.94 85 VAL A N 1
ATOM 668 C CA . VAL A 1 85 ? -10.398 23.078 5.406 1 61.94 85 VAL A CA 1
ATOM 669 C C . VAL A 1 85 ? -9.359 23.562 4.398 1 61.94 85 VAL A C 1
ATOM 671 O O . VAL A 1 85 ? -8.453 24.328 4.758 1 61.94 85 VAL A O 1
ATOM 674 N N . PHE A 1 86 ? -9.617 23.281 3.27 1 58.19 86 PHE A N 1
ATOM 675 C CA . PHE A 1 86 ? -8.68 23.625 2.199 1 58.19 86 PHE A CA 1
ATOM 676 C C . PHE A 1 86 ? -8.992 24.984 1.616 1 58.19 86 PHE A C 1
ATOM 678 O O . PHE A 1 86 ? -8.117 25.625 1.016 1 58.19 86 PHE A O 1
ATOM 685 N N . ASN A 1 87 ? -10.141 25.594 1.661 1 51.91 87 ASN A N 1
ATOM 686 C CA . ASN A 1 87 ? -10.5 26.906 1.105 1 51.91 87 ASN A CA 1
ATOM 687 C C . ASN A 1 87 ? -9.898 28.047 1.91 1 51.91 87 ASN A C 1
ATOM 689 O O . ASN A 1 87 ? -9.539 29.078 1.35 1 51.91 87 ASN A O 1
ATOM 693 N N . GLN A 1 88 ? -10.203 28.297 3.078 1 46.25 88 GLN A N 1
ATOM 694 C CA . GLN A 1 88 ? -9.828 29.516 3.785 1 46.25 88 GLN A CA 1
ATOM 695 C C . GLN A 1 88 ? -8.352 29.844 3.578 1 46.25 88 GLN A C 1
ATOM 697 O O . GLN A 1 88 ? -7.965 31.016 3.584 1 46.25 88 GLN A O 1
ATOM 702 N N . SER A 1 89 ? -7.496 29.141 4.094 1 44.12 89 SER A N 1
ATOM 703 C CA . SER A 1 89 ? -6.113 29.547 3.846 1 44.12 89 SER A CA 1
ATOM 704 C C . SER A 1 89 ? -5.852 29.719 2.355 1 44.12 89 SER A C 1
ATOM 706 O O . SER A 1 89 ? -6.504 29.094 1.521 1 44.12 89 SER A O 1
ATOM 708 N N . LYS A 1 90 ? -5.562 30.906 1.612 1 41.47 90 LYS A N 1
ATOM 709 C CA . LYS A 1 90 ? -5.328 30.953 0.173 1 41.47 90 LYS A CA 1
ATOM 710 C C . LYS A 1 90 ? -4.969 29.578 -0.369 1 41.47 90 LYS A C 1
ATOM 712 O O . LYS A 1 90 ? -3.791 29.203 -0.425 1 41.47 90 LYS A O 1
ATOM 717 N N . ILE A 1 91 ? -5.559 28.469 -0.235 1 42.28 91 ILE A N 1
ATOM 718 C CA . ILE A 1 91 ? -5.82 27.062 0.051 1 42.28 91 ILE A CA 1
ATOM 719 C C . ILE A 1 91 ? -5.562 26.234 -1.198 1 42.28 91 ILE A C 1
ATOM 721 O O . ILE A 1 91 ? -5.574 26.75 -2.316 1 42.28 91 ILE A O 1
ATOM 725 N N . ILE A 1 92 ? -5.582 24.812 -0.949 1 46.5 92 ILE A N 1
ATOM 726 C CA . ILE A 1 92 ? -5.422 23.891 -2.072 1 46.5 92 ILE A CA 1
ATOM 727 C C . ILE A 1 92 ? -6.555 24.094 -3.076 1 46.5 92 ILE A C 1
ATOM 729 O O . ILE A 1 92 ? -7.703 23.734 -2.812 1 46.5 92 ILE A O 1
ATOM 733 N N . PRO A 1 93 ? -6.32 25.125 -3.832 1 51.44 93 PRO A N 1
ATOM 734 C CA . PRO A 1 93 ? -7.23 25.234 -4.973 1 51.44 93 PRO A CA 1
ATOM 735 C C . PRO A 1 93 ? -7.742 23.891 -5.461 1 51.44 93 PRO A C 1
ATOM 737 O O . PRO A 1 93 ? -7.156 22.844 -5.141 1 51.44 93 PRO A O 1
ATOM 740 N N . GLU A 1 94 ? -9.031 23.906 -5.863 1 53.25 94 GLU A N 1
ATOM 741 C CA . GLU A 1 94 ? -9.594 22.75 -6.555 1 53.25 94 GLU A CA 1
ATOM 742 C C . GLU A 1 94 ? -8.5 21.938 -7.246 1 53.25 94 GLU A C 1
ATOM 744 O O . GLU A 1 94 ? -8.539 20.719 -7.254 1 53.25 94 GLU A O 1
ATOM 749 N N . ILE A 1 95 ? -7.586 22.703 -7.641 1 52.53 95 ILE A N 1
ATOM 750 C CA . ILE A 1 95 ? -6.445 22.078 -8.305 1 52.53 95 ILE A CA 1
ATOM 751 C C . ILE A 1 95 ? -5.703 21.172 -7.328 1 52.53 95 ILE A C 1
ATOM 753 O O . ILE A 1 95 ? -5.254 20.094 -7.699 1 52.53 95 ILE A O 1
ATOM 757 N N . GLN A 1 96 ? -5.883 21.594 -6.027 1 59.22 96 GLN A N 1
ATOM 758 C CA . GLN A 1 96 ? -5.141 20.766 -5.078 1 59.22 96 GLN A CA 1
ATOM 759 C C . GLN A 1 96 ? -5.906 19.5 -4.734 1 59.22 96 GLN A C 1
ATOM 761 O O . GLN A 1 96 ? -5.305 18.438 -4.555 1 59.22 96 GLN A O 1
ATOM 766 N N . SER A 1 97 ? -7.234 19.672 -4.738 1 64.19 97 SER A N 1
ATOM 767 C CA . SER A 1 97 ? -8.016 18.469 -4.488 1 64.19 97 SER A CA 1
ATOM 768 C C . SER A 1 97 ? -7.734 17.406 -5.543 1 64.19 97 SER A C 1
ATOM 770 O O . SER A 1 97 ? -7.602 16.219 -5.219 1 64.19 97 SER A O 1
ATOM 772 N N . ASN A 1 98 ? -7.645 17.922 -6.695 1 74.75 98 ASN A N 1
ATOM 773 C CA . ASN A 1 98 ? -7.34 16.984 -7.77 1 74.75 98 ASN A CA 1
ATOM 774 C C . ASN A 1 98 ? -5.965 16.344 -7.582 1 74.75 98 ASN A C 1
ATOM 776 O O . ASN A 1 98 ? -5.793 15.141 -7.816 1 74.75 98 ASN A O 1
ATOM 780 N N . LEU A 1 99 ? -5.18 17.203 -7.027 1 77.5 99 LEU A N 1
ATOM 781 C CA . LEU A 1 99 ? -3.814 16.719 -6.84 1 77.5 99 LEU A CA 1
ATOM 782 C C . LEU A 1 99 ? -3.748 15.688 -5.715 1 77.5 99 LEU A C 1
ATOM 784 O O . LEU A 1 99 ? -3.02 14.703 -5.812 1 77.5 99 LEU A O 1
ATOM 788 N N . ILE A 1 100 ? -4.578 15.961 -4.734 1 81.38 100 ILE A N 1
ATOM 789 C CA . ILE A 1 100 ? -4.605 15.031 -3.611 1 81.38 100 ILE A CA 1
ATOM 790 C C . ILE A 1 100 ? -5.195 13.695 -4.062 1 81.38 100 ILE A C 1
ATOM 792 O O . ILE A 1 100 ? -4.707 12.633 -3.676 1 81.38 100 ILE A O 1
ATOM 796 N N . HIS A 1 101 ? -6.148 13.805 -4.895 1 85.81 101 HIS A N 1
ATOM 797 C CA . HIS A 1 101 ? -6.742 12.586 -5.426 1 85.81 101 HIS A CA 1
ATOM 798 C C . HIS A 1 101 ? -5.758 11.836 -6.32 1 85.81 101 HIS A C 1
ATOM 800 O O . HIS A 1 101 ? -5.766 10.602 -6.363 1 85.81 101 HIS A O 1
ATOM 806 N N . ASP A 1 102 ? -4.941 12.594 -6.973 1 86.25 102 ASP A N 1
ATOM 807 C CA . ASP A 1 102 ? -3.898 11.953 -7.766 1 86.25 102 ASP A CA 1
ATOM 808 C C . ASP A 1 102 ? -2.955 11.141 -6.879 1 86.25 102 ASP A C 1
ATOM 810 O O . ASP A 1 102 ? -2.555 10.031 -7.242 1 86.25 102 ASP A O 1
ATOM 814 N N . ILE A 1 103 ? -2.641 11.703 -5.789 1 89.69 103 ILE A N 1
ATOM 815 C CA . ILE A 1 103 ? -1.749 11.008 -4.863 1 89.69 103 ILE A CA 1
ATOM 816 C C . ILE A 1 103 ? -2.447 9.773 -4.301 1 89.69 103 ILE A C 1
ATOM 818 O O . ILE A 1 103 ? -1.825 8.719 -4.141 1 89.69 103 ILE A O 1
ATOM 822 N N . ARG A 1 104 ? -3.689 9.977 -3.975 1 89.5 104 ARG A N 1
ATOM 823 C CA . ARG A 1 104 ? -4.473 8.828 -3.521 1 89.5 104 ARG A CA 1
ATOM 824 C C . ARG A 1 104 ? -4.453 7.707 -4.555 1 89.5 104 ARG A C 1
AT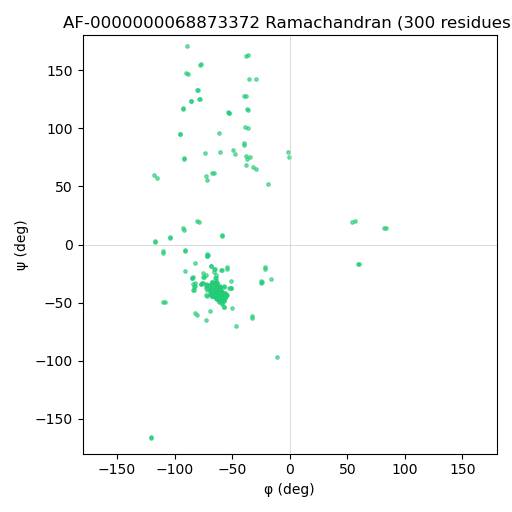OM 826 O O . ARG A 1 104 ? -4.301 6.535 -4.203 1 89.5 104 ARG A O 1
ATOM 833 N N . GLU A 1 105 ? -4.609 8.062 -5.801 1 89.12 105 GLU A N 1
ATOM 834 C CA . GLU A 1 105 ? -4.586 7.07 -6.871 1 89.12 105 GLU A CA 1
ATOM 835 C C . GLU A 1 105 ? -3.23 6.371 -6.945 1 89.12 105 GLU A C 1
ATOM 837 O O . GLU A 1 105 ? -3.16 5.168 -7.191 1 89.12 105 GLU A O 1
ATOM 842 N N . ILE A 1 106 ? -2.264 7.133 -6.77 1 91.94 106 ILE A N 1
ATOM 843 C CA . ILE A 1 106 ? -0.917 6.574 -6.824 1 91.94 106 ILE A CA 1
ATOM 844 C C . ILE A 1 106 ? -0.702 5.629 -5.648 1 91.94 106 ILE A C 1
ATOM 846 O O . ILE A 1 106 ? -0.144 4.539 -5.809 1 91.94 106 ILE A O 1
ATOM 850 N N . ARG A 1 107 ? -1.112 6.055 -4.531 1 91.69 107 ARG A N 1
ATOM 851 C CA . ARG A 1 107 ? -0.999 5.188 -3.363 1 91.69 107 ARG A CA 1
ATOM 852 C C . ARG A 1 107 ? -1.717 3.861 -3.596 1 91.69 107 ARG A C 1
ATOM 854 O O . ARG A 1 107 ? -1.235 2.807 -3.176 1 91.69 107 ARG A O 1
ATOM 861 N N . ASN A 1 108 ? -2.848 3.887 -4.297 1 90.12 108 ASN A N 1
ATOM 862 C CA . ASN A 1 108 ? -3.678 2.715 -4.551 1 90.12 108 ASN A CA 1
ATOM 863 C C . ASN A 1 108 ? -3.014 1.761 -5.539 1 90.12 108 ASN A C 1
ATOM 865 O O . ASN A 1 108 ? -3.432 0.609 -5.672 1 90.12 108 ASN A O 1
ATOM 869 N N . LEU A 1 109 ? -1.946 2.205 -6.113 1 92.88 109 LEU A N 1
ATOM 870 C CA . LEU A 1 109 ? -1.264 1.361 -7.086 1 92.88 109 LEU A CA 1
ATOM 871 C C . LEU A 1 109 ? -0.565 0.193 -6.398 1 92.88 109 LEU A C 1
ATOM 873 O O . LEU A 1 109 ? -0.15 -0.763 -7.055 1 92.88 109 LEU A O 1
ATOM 877 N N . ILE A 1 110 ? -0.505 0.249 -5.074 1 92.62 110 ILE A N 1
ATOM 878 C CA . ILE A 1 110 ? 0.002 -0.9 -4.332 1 92.62 110 ILE A CA 1
ATOM 879 C C . ILE A 1 110 ? -0.979 -2.064 -4.449 1 92.62 110 ILE A C 1
ATOM 881 O O . ILE A 1 110 ? -0.636 -3.207 -4.141 1 92.62 110 ILE A O 1
ATOM 885 N N . HIS A 1 111 ? -2.123 -1.839 -4.793 1 89.31 111 HIS A N 1
ATOM 886 C CA . HIS A 1 111 ? -3.1 -2.877 -5.102 1 89.31 111 HIS A CA 1
ATOM 887 C C . HIS A 1 111 ? -2.988 -3.322 -6.559 1 89.31 111 HIS A C 1
ATOM 889 O O . HIS A 1 111 ? -3.213 -2.527 -7.473 1 89.31 111 HIS A O 1
ATOM 895 N N . PRO A 1 112 ? -2.785 -4.574 -6.805 1 90.25 112 PRO A N 1
ATOM 896 C CA . PRO A 1 112 ? -2.504 -5.043 -8.164 1 90.25 112 PRO A CA 1
ATOM 897 C C . PRO A 1 112 ? -3.67 -4.809 -9.125 1 90.25 112 PRO A C 1
ATOM 899 O O . PRO A 1 112 ? -3.457 -4.574 -10.312 1 90.25 112 PRO A O 1
ATOM 902 N N . SER A 1 113 ? -4.871 -4.867 -8.602 1 85.25 113 SER A N 1
ATOM 903 C CA . SER A 1 113 ? -6.023 -4.66 -9.469 1 85.25 113 SER A CA 1
ATOM 904 C C . SER A 1 113 ? -6.047 -3.238 -10.023 1 85.25 113 SER A C 1
ATOM 906 O O . SER A 1 113 ? -6.531 -3.008 -11.133 1 85.25 113 SER A O 1
ATOM 908 N N . ARG A 1 114 ? -5.484 -2.326 -9.25 1 85.88 114 ARG A N 1
ATOM 909 C CA . ARG A 1 114 ? -5.418 -0.933 -9.68 1 85.88 114 ARG A CA 1
ATOM 910 C C . ARG A 1 114 ? -4.219 -0.697 -10.586 1 85.88 114 ARG A C 1
ATOM 912 O O . ARG A 1 114 ? -4.336 -0.031 -11.617 1 85.88 114 ARG A O 1
ATOM 919 N N . ARG A 1 115 ? -3.215 -1.294 -10.258 1 89.19 115 ARG A N 1
ATOM 920 C CA . ARG A 1 115 ? -1.993 -1.097 -11.031 1 89.19 115 ARG A CA 1
ATOM 921 C C . ARG A 1 115 ? -2.127 -1.698 -12.43 1 89.19 115 ARG A C 1
ATOM 923 O O . ARG A 1 115 ? -1.578 -1.165 -13.391 1 89.19 115 ARG A O 1
ATOM 930 N N . ALA A 1 116 ? -2.844 -2.777 -12.484 1 85.56 116 ALA A N 1
ATOM 931 C CA . ALA A 1 116 ? -2.961 -3.504 -13.742 1 85.56 116 ALA A CA 1
ATOM 932 C C . ALA A 1 116 ? -3.562 -2.621 -14.828 1 85.56 116 ALA A C 1
ATOM 934 O O . ALA A 1 116 ? -3.271 -2.801 -16.016 1 85.56 116 ALA A O 1
ATOM 935 N N . TYR A 1 117 ? -4.262 -1.593 -14.406 1 80.88 117 TYR A N 1
ATOM 936 C CA . TYR A 1 117 ? -4.957 -0.78 -15.398 1 80.88 117 TYR A CA 1
ATOM 937 C C . TYR A 1 117 ? -4.426 0.648 -15.406 1 80.88 117 TYR A C 1
ATOM 939 O O . TYR A 1 117 ? -4.957 1.513 -16.109 1 80.88 117 TYR A O 1
ATOM 947 N N . PHE A 1 118 ? -3.471 0.82 -14.602 1 85.5 118 PHE A N 1
ATOM 948 C CA . PHE A 1 118 ? -2.83 2.129 -14.57 1 85.5 118 PHE A CA 1
ATOM 949 C C . PHE A 1 118 ? -1.871 2.287 -15.75 1 85.5 118 PHE A C 1
ATOM 951 O O . PHE A 1 118 ? -0.963 1.474 -15.93 1 85.5 118 PHE A O 1
ATOM 958 N N . CYS A 1 119 ? -1.97 3.242 -16.531 1 80.75 119 CYS A N 1
ATOM 959 C CA . CYS A 1 119 ? -1.278 3.332 -17.812 1 80.75 119 CYS A CA 1
ATOM 960 C C . CYS A 1 119 ? -0.193 4.402 -17.781 1 80.75 119 CYS A C 1
ATOM 962 O O . CYS A 1 119 ? 0.619 4.5 -18.703 1 80.75 119 CYS A O 1
ATOM 964 N N . LYS A 1 120 ? -0.099 5.137 -16.719 1 84.5 120 LYS A N 1
ATOM 965 C CA . LYS A 1 120 ? 0.927 6.176 -16.656 1 84.5 120 LYS A CA 1
ATOM 966 C C . LYS A 1 120 ? 2.221 5.633 -16.062 1 84.5 120 LYS A C 1
ATOM 968 O O . LYS A 1 120 ? 2.193 4.719 -15.227 1 84.5 120 LYS A O 1
ATOM 973 N N . LYS A 1 121 ? 3.361 6.18 -16.547 1 88.19 121 LYS A N 1
ATOM 974 C CA . LYS A 1 121 ? 4.668 5.797 -16.016 1 88.19 121 LYS A CA 1
ATOM 975 C C . LYS A 1 121 ? 4.969 6.531 -14.719 1 88.19 121 LYS A C 1
ATOM 977 O O . LYS A 1 121 ? 4.707 7.73 -14.609 1 88.19 121 LYS A O 1
ATOM 982 N N . ILE A 1 122 ? 5.402 5.82 -13.773 1 93.94 122 ILE A N 1
ATOM 983 C CA . ILE A 1 122 ? 5.883 6.43 -12.531 1 93.94 122 ILE A CA 1
ATOM 984 C C . ILE A 1 122 ? 7.398 6.594 -12.594 1 93.94 122 ILE A C 1
ATOM 986 O O . ILE A 1 122 ? 8.141 5.656 -12.297 1 93.94 122 ILE A O 1
ATOM 990 N N . ASP A 1 123 ? 7.789 7.801 -13.008 1 95.19 123 ASP A N 1
ATOM 991 C CA . ASP A 1 123 ? 9.203 8.125 -13.164 1 95.19 123 ASP A CA 1
ATOM 992 C C . ASP A 1 123 ? 9.602 9.297 -12.281 1 95.19 123 ASP A C 1
ATOM 994 O O . ASP A 1 123 ? 8.883 9.641 -11.336 1 95.19 123 ASP A O 1
ATOM 998 N N . ARG A 1 124 ? 10.758 9.828 -12.562 1 96.44 124 ARG A N 1
ATOM 999 C CA . ARG A 1 124 ? 11.297 10.922 -11.758 1 96.44 124 ARG A CA 1
ATOM 1000 C C . ARG A 1 124 ? 10.367 12.133 -11.789 1 96.44 124 ARG A C 1
ATOM 1002 O O . ARG A 1 124 ? 10.211 12.828 -10.781 1 96.44 124 ARG A O 1
ATOM 1009 N N . ASN A 1 125 ? 9.766 12.344 -12.914 1 94.19 125 ASN A N 1
ATOM 1010 C CA . ASN A 1 125 ? 8.867 13.484 -13.047 1 94.19 125 ASN A CA 1
ATOM 1011 C C . ASN A 1 125 ? 7.613 13.32 -12.188 1 94.19 125 ASN A C 1
ATOM 1013 O O . ASN A 1 125 ? 7.156 14.273 -11.555 1 94.19 125 ASN A O 1
ATOM 1017 N N . MET A 1 126 ? 7.055 12.156 -12.227 1 92.88 126 MET A N 1
ATOM 1018 C CA . MET A 1 126 ? 5.887 11.883 -11.391 1 92.88 126 MET A CA 1
ATOM 1019 C C . MET A 1 126 ? 6.238 12.008 -9.906 1 92.88 126 MET A C 1
ATOM 1021 O O . MET A 1 126 ? 5.465 12.57 -9.133 1 92.88 126 MET A O 1
ATOM 1025 N N . TYR A 1 127 ? 7.41 11.5 -9.586 1 96.12 127 TYR A N 1
ATOM 1026 C CA . TYR A 1 127 ? 7.875 11.625 -8.211 1 96.12 127 TYR A CA 1
ATOM 1027 C C . TYR A 1 127 ? 7.961 13.086 -7.789 1 96.12 127 TYR A C 1
ATOM 1029 O O . TYR A 1 127 ? 7.512 13.453 -6.703 1 96.12 127 TYR A O 1
ATOM 1037 N N . ALA A 1 128 ? 8.562 13.906 -8.602 1 95.06 128 ALA A N 1
ATOM 1038 C CA . ALA A 1 128 ? 8.695 15.336 -8.305 1 95.06 128 ALA A CA 1
ATOM 1039 C C . ALA A 1 128 ? 7.328 15.977 -8.094 1 95.06 128 ALA A C 1
ATOM 1041 O O . ALA A 1 128 ? 7.152 16.781 -7.176 1 95.06 128 ALA A O 1
ATOM 1042 N N . LYS A 1 129 ? 6.406 15.602 -8.945 1 91.38 129 LYS A N 1
ATOM 1043 C CA . LYS A 1 129 ? 5.055 16.141 -8.828 1 91.38 129 LYS A CA 1
ATOM 1044 C C . LYS A 1 129 ? 4.402 15.711 -7.52 1 91.38 129 LYS A C 1
ATOM 1046 O O . LYS A 1 129 ? 3.785 16.531 -6.828 1 91.38 129 LYS A O 1
ATOM 1051 N N . VAL A 1 130 ? 4.555 14.438 -7.199 1 93.25 130 VAL A N 1
ATOM 1052 C CA . VAL A 1 130 ? 3.961 13.891 -5.984 1 93.25 130 VAL A CA 1
ATOM 1053 C C . VAL A 1 130 ? 4.582 14.555 -4.758 1 93.25 130 VAL A C 1
ATOM 1055 O O . VAL A 1 130 ? 3.871 14.992 -3.855 1 93.25 130 VAL A O 1
ATOM 1058 N N . LYS A 1 131 ? 5.895 14.664 -4.75 1 94.56 131 LYS A N 1
ATOM 1059 C CA . LYS A 1 131 ? 6.605 15.266 -3.623 1 94.56 131 LYS A CA 1
ATOM 1060 C C . LYS A 1 131 ? 6.207 16.719 -3.438 1 94.56 131 LYS A C 1
ATOM 1062 O O . LYS A 1 131 ? 5.965 17.172 -2.314 1 94.56 131 LYS A O 1
ATOM 1067 N N . ASN A 1 132 ? 6.172 17.422 -4.531 1 91 132 ASN A N 1
ATOM 1068 C CA . ASN A 1 132 ? 5.801 18.828 -4.461 1 91 132 ASN A CA 1
ATOM 1069 C C . ASN A 1 132 ? 4.383 19.016 -3.93 1 91 132 ASN A C 1
ATOM 1071 O O . ASN A 1 132 ? 4.125 19.891 -3.115 1 91 132 ASN A O 1
ATOM 1075 N N . THR A 1 133 ? 3.484 18.219 -4.48 1 87.31 133 THR A N 1
ATOM 1076 C CA . THR A 1 133 ? 2.102 18.281 -4.02 1 87.31 133 THR A CA 1
ATOM 1077 C C . THR A 1 133 ? 2.014 17.938 -2.533 1 87.31 133 THR A C 1
ATOM 1079 O O . THR A 1 133 ? 1.307 18.609 -1.777 1 87.31 133 THR A O 1
ATOM 1082 N N . PHE A 1 134 ? 2.688 16.922 -2.129 1 90.56 134 PHE A N 1
ATOM 1083 C CA . PHE A 1 134 ? 2.721 16.516 -0.728 1 90.56 134 PHE A CA 1
ATOM 1084 C C . PHE A 1 134 ? 3.217 17.656 0.151 1 90.56 134 PHE A C 1
ATOM 1086 O O . PHE A 1 134 ? 2.611 17.969 1.181 1 90.56 134 PHE A O 1
ATOM 1093 N N . ASP A 1 135 ? 4.328 18.266 -0.267 1 89.06 135 ASP A N 1
ATOM 1094 C CA . ASP A 1 135 ? 4.918 19.359 0.507 1 89.06 135 ASP A CA 1
ATOM 1095 C C . ASP A 1 135 ? 3.951 20.531 0.621 1 89.06 135 ASP A C 1
ATOM 1097 O O . ASP A 1 135 ? 3.861 21.172 1.674 1 89.06 135 ASP A O 1
ATOM 1101 N N . ASP A 1 136 ? 3.285 20.812 -0.453 1 83.81 136 ASP A N 1
ATOM 1102 C CA . ASP A 1 136 ? 2.312 21.891 -0.453 1 83.81 136 ASP A CA 1
ATOM 1103 C C . ASP A 1 136 ? 1.179 21.625 0.533 1 83.81 136 ASP A C 1
ATOM 1105 O O . ASP A 1 136 ? 0.786 22.5 1.298 1 83.81 136 ASP A O 1
ATOM 1109 N N . ILE A 1 137 ? 0.688 20.453 0.503 1 80.88 137 ILE A N 1
ATOM 1110 C CA . ILE A 1 137 ? -0.417 20.078 1.376 1 80.88 137 ILE A CA 1
ATOM 1111 C C . ILE A 1 137 ? 0.047 20.094 2.83 1 80.88 137 ILE A C 1
ATOM 1113 O O . ILE A 1 137 ? -0.668 20.562 3.713 1 80.88 137 ILE A O 1
ATOM 1117 N N . ALA A 1 138 ? 1.221 19.531 3.027 1 83.38 138 ALA A N 1
ATOM 1118 C CA . ALA A 1 138 ? 1.781 19.5 4.375 1 83.38 138 ALA A CA 1
ATOM 1119 C C . ALA A 1 138 ? 1.901 20.906 4.949 1 83.38 138 ALA A C 1
ATOM 1121 O O . ALA A 1 138 ? 1.614 21.141 6.129 1 83.38 138 ALA A O 1
ATOM 1122 N N . GLU A 1 139 ? 2.318 21.797 4.172 1 80.69 139 GLU A N 1
ATOM 1123 C CA . GLU A 1 139 ? 2.457 23.188 4.605 1 80.69 139 GLU A CA 1
ATOM 1124 C C . GLU A 1 139 ? 1.104 23.781 4.984 1 80.69 139 GLU A C 1
ATOM 1126 O O . GLU A 1 139 ? 0.992 24.484 5.988 1 80.69 139 GLU A O 1
ATOM 1131 N N . HIS A 1 140 ? 0.143 23.438 4.262 1 73.56 140 HIS A N 1
ATOM 1132 C CA . HIS A 1 140 ? -1.189 23.984 4.523 1 73.56 140 HIS A CA 1
ATOM 1133 C C . HIS A 1 140 ? -1.79 23.375 5.785 1 73.56 140 HIS A C 1
ATOM 1135 O O . HIS A 1 140 ? -2.418 24.078 6.578 1 73.56 140 HIS A O 1
ATOM 1141 N N . LEU A 1 141 ? -1.622 22.094 5.871 1 72.62 141 LEU A N 1
ATOM 1142 C CA . LEU A 1 141 ? -2.164 21.422 7.051 1 72.62 141 LEU A CA 1
ATOM 1143 C C . LEU A 1 141 ? -1.467 21.906 8.32 1 72.62 141 LEU A C 1
ATOM 1145 O O . LEU A 1 141 ? -2.107 22.078 9.359 1 72.62 141 LEU A O 1
ATOM 1149 N N . PHE A 1 142 ? -0.159 22.094 8.234 1 68.75 142 PHE A N 1
ATOM 1150 C CA . PHE A 1 142 ? 0.595 22.609 9.367 1 68.75 142 PHE A CA 1
ATOM 1151 C C . PHE A 1 142 ? 0.132 24.016 9.742 1 68.75 142 PHE A C 1
ATOM 1153 O O . PHE A 1 142 ? -0.029 24.328 10.922 1 68.75 142 PHE A O 1
ATOM 1160 N N . TYR A 1 143 ? -0.062 24.828 8.766 1 64.88 143 TYR A N 1
ATOM 1161 C CA . TYR A 1 143 ? -0.532 26.188 9 1 64.88 143 TYR A CA 1
ATOM 1162 C C . TYR A 1 143 ? -1.896 26.188 9.68 1 64.88 143 TYR A C 1
ATOM 1164 O O . TYR A 1 143 ? -2.15 27 10.578 1 64.88 143 TYR A O 1
ATOM 1172 N N . TRP A 1 144 ? -2.66 25.312 9.32 1 62.25 144 TRP A N 1
ATOM 1173 C CA . TRP A 1 144 ? -3.992 25.219 9.906 1 62.25 144 TRP A CA 1
ATOM 1174 C C . TRP A 1 144 ? -3.91 24.797 11.367 1 62.25 144 TRP A C 1
ATOM 1176 O O . TRP A 1 144 ? -4.656 25.297 12.211 1 62.25 144 TRP A O 1
ATOM 1186 N N . MET A 1 145 ? -3.053 23.859 11.602 1 61.31 145 MET A N 1
ATOM 1187 C CA . MET A 1 145 ? -2.936 23.312 12.953 1 61.31 145 MET A CA 1
ATOM 1188 C C . MET A 1 145 ? -2.361 24.359 13.906 1 61.31 145 MET A C 1
ATOM 1190 O O . MET A 1 145 ? -2.721 24.391 15.086 1 61.31 145 MET A O 1
ATOM 1194 N N . THR A 1 146 ? -1.361 25.125 13.562 1 59.28 146 THR A N 1
ATOM 1195 C CA . THR A 1 146 ? -0.724 26.078 14.453 1 59.28 146 THR A CA 1
ATOM 1196 C C . THR A 1 146 ? -1.553 27.359 14.539 1 59.28 146 THR A C 1
ATOM 1198 O O . THR A 1 146 ? -1.332 28.188 15.43 1 59.28 146 THR A O 1
ATOM 1201 N N . GLY A 1 147 ? -2.758 27.531 14.258 1 52.06 147 GLY A N 1
ATOM 1202 C CA . GLY A 1 147 ? -3.574 28.719 14.383 1 52.06 147 GLY A CA 1
ATOM 1203 C C . GLY A 1 147 ? -3.045 29.891 13.562 1 52.06 147 GLY A C 1
ATOM 1204 O O . GLY A 1 147 ? -3.545 31.016 13.68 1 52.06 147 GLY A O 1
ATOM 1205 N N . ASP A 1 148 ? -1.886 30 13.07 1 43.88 148 ASP A N 1
ATOM 1206 C CA . ASP A 1 148 ? -1.434 31.219 12.383 1 43.88 148 ASP A CA 1
ATOM 1207 C C . ASP A 1 148 ? -2.324 31.531 11.188 1 43.88 148 ASP A C 1
ATOM 1209 O O . ASP A 1 148 ? -1.939 32.312 10.305 1 43.88 148 ASP A O 1
ATOM 1213 N N . CYS A 1 149 ? -3.338 30.969 10.906 1 38.72 149 CYS A N 1
ATOM 1214 C CA . CYS A 1 149 ? -4.359 31.469 9.992 1 38.72 149 CYS A CA 1
ATOM 1215 C C . CYS A 1 149 ? -5.031 32.719 10.555 1 38.72 149 CYS A C 1
ATOM 1217 O O . CYS A 1 149 ? -5.914 32.625 11.406 1 38.72 149 CYS A O 1
ATOM 1219 N N . GLU A 1 150 ? -4.402 33.812 10.805 1 32.5 150 GLU A N 1
ATOM 1220 C CA . GLU A 1 150 ? -5.145 35.094 10.883 1 32.5 150 GLU A CA 1
ATOM 1221 C C . GLU A 1 150 ? -6.219 35.156 9.805 1 32.5 150 GLU A C 1
ATOM 1223 O O . GLU A 1 150 ? -5.922 35 8.617 1 32.5 150 GLU A O 1
ATOM 1228 N N . ILE A 1 151 ? -7.367 34.688 9.984 1 32.25 151 ILE A N 1
ATOM 1229 C CA . ILE A 1 151 ? -8.516 35.281 9.312 1 32.25 151 ILE A CA 1
ATOM 1230 C C . ILE A 1 151 ? -8.328 36.812 9.25 1 32.25 151 ILE A C 1
ATOM 1232 O O . ILE A 1 151 ? -8.219 37.469 10.281 1 32.25 151 ILE A O 1
ATOM 1236 N N . GLU A 1 152 ? -7.43 37.25 8.375 1 26.16 152 GLU A N 1
ATOM 1237 C CA . GLU A 1 152 ? -7.789 38.656 8.117 1 26.16 152 GLU A CA 1
ATOM 1238 C C . GLU A 1 152 ? -9.211 38.75 7.586 1 26.16 152 GLU A C 1
ATOM 1240 O O . GLU A 1 152 ? -9.664 37.906 6.82 1 26.16 152 GLU A O 1
ATOM 1245 N N . MET B 1 1 ? -21.297 -21.25 -24.406 1 20.12 1 MET B N 1
ATOM 1246 C CA . MET B 1 1 ? -20.047 -20.656 -24.859 1 20.12 1 MET B CA 1
ATOM 1247 C C . MET B 1 1 ? -19.203 -20.188 -23.688 1 20.12 1 MET B C 1
ATOM 1249 O O . MET B 1 1 ? -19.672 -19.375 -22.875 1 20.12 1 MET B O 1
ATOM 1253 N N . LYS B 1 2 ? -18.391 -20.953 -23.125 1 32.66 2 LYS B N 1
ATOM 1254 C CA . LYS B 1 2 ? -17.375 -20.828 -22.078 1 32.66 2 LYS B CA 1
ATOM 1255 C C . LYS B 1 2 ? -16.781 -19.422 -22.062 1 32.66 2 LYS B C 1
ATOM 1257 O O . LYS B 1 2 ? -16.219 -18.969 -23.078 1 32.66 2 LYS B O 1
ATOM 1262 N N . ARG B 1 3 ? -17.5 -18.484 -21.766 1 33.81 3 ARG B N 1
ATOM 1263 C CA . ARG B 1 3 ? -17.094 -17.109 -22.078 1 33.81 3 ARG B CA 1
ATOM 1264 C C . ARG B 1 3 ? -15.586 -16.938 -21.922 1 33.81 3 ARG B C 1
ATOM 1266 O O . ARG B 1 3 ? -15 -17.438 -20.953 1 33.81 3 ARG B O 1
ATOM 1273 N N . LYS B 1 4 ? -14.836 -16.656 -22.891 1 37.66 4 LYS B N 1
ATOM 1274 C CA . LYS B 1 4 ? -13.445 -16.391 -23.234 1 37.66 4 LYS B CA 1
ATOM 1275 C C . LYS B 1 4 ? -12.742 -15.586 -22.141 1 37.66 4 LYS B C 1
ATOM 1277 O O . LYS B 1 4 ? -13.195 -14.492 -21.781 1 37.66 4 LYS B O 1
ATOM 1282 N N . LYS B 1 5 ? -12.25 -16.094 -20.828 1 47 5 LYS B N 1
ATOM 1283 C CA . LYS B 1 5 ? -11.297 -15.781 -19.766 1 47 5 LYS B CA 1
ATOM 1284 C C . LYS B 1 5 ? -10.516 -14.508 -20.094 1 47 5 LYS B C 1
ATOM 1286 O O . LYS B 1 5 ? -9.742 -14.484 -21.062 1 47 5 LYS B O 1
ATOM 1291 N N . ASP B 1 6 ? -11.148 -13.305 -19.953 1 53.91 6 ASP B N 1
ATOM 1292 C CA . ASP B 1 6 ? -10.438 -12.281 -20.703 1 53.91 6 ASP B CA 1
ATOM 1293 C C . ASP B 1 6 ? -8.938 -12.328 -20.422 1 53.91 6 ASP B C 1
ATOM 1295 O O . ASP B 1 6 ? -8.508 -12.062 -19.297 1 53.91 6 ASP B O 1
ATOM 1299 N N . LYS B 1 7 ? -8.273 -13.258 -21.031 1 64.69 7 LYS B N 1
ATOM 1300 C CA . LYS B 1 7 ? -6.832 -13.438 -21.156 1 64.69 7 LYS B CA 1
ATOM 1301 C C . LYS B 1 7 ? -6.094 -12.125 -20.938 1 64.69 7 LYS B C 1
ATOM 1303 O O . LYS B 1 7 ? -5.02 -12.102 -20.344 1 64.69 7 LYS B O 1
ATOM 1308 N N . VAL B 1 8 ? -6.883 -11.078 -21.125 1 63.12 8 VAL B N 1
ATOM 1309 C CA . VAL B 1 8 ? -6.227 -9.773 -21.078 1 63.12 8 VAL B CA 1
ATOM 1310 C C . VAL B 1 8 ? -6.062 -9.336 -19.609 1 63.12 8 VAL B C 1
ATOM 1312 O O . VAL B 1 8 ? -5.008 -8.828 -19.234 1 63.12 8 VAL B O 1
ATOM 1315 N N . ASP B 1 9 ? -7.059 -9.695 -18.812 1 75.19 9 ASP B N 1
ATOM 1316 C CA . ASP B 1 9 ? -6.996 -9.281 -17.422 1 75.19 9 ASP B CA 1
ATOM 1317 C C . ASP B 1 9 ? -5.945 -10.086 -16.656 1 75.19 9 ASP B C 1
ATOM 1319 O O . ASP B 1 9 ? -5.172 -9.523 -15.875 1 75.19 9 ASP B O 1
ATOM 1323 N N . VAL B 1 10 ? -5.883 -11.305 -17 1 78.75 10 VAL B N 1
ATOM 1324 C CA . VAL B 1 10 ? -4.914 -12.172 -16.328 1 78.75 10 VAL B CA 1
ATOM 1325 C C . VAL B 1 10 ? -3.498 -11.758 -16.719 1 78.75 10 VAL B C 1
ATOM 1327 O O . VAL B 1 10 ? -2.596 -11.734 -15.883 1 78.75 10 VAL B O 1
ATOM 1330 N N . ASP B 1 11 ? -3.369 -11.406 -17.969 1 85 11 ASP B N 1
ATOM 1331 C CA . ASP B 1 11 ? -2.061 -10.977 -18.453 1 85 11 ASP B CA 1
ATOM 1332 C C . ASP B 1 11 ? -1.611 -9.695 -17.75 1 85 11 ASP B C 1
ATOM 1334 O O . ASP B 1 11 ? -0.441 -9.555 -17.391 1 85 11 ASP B O 1
ATOM 1338 N N . LYS B 1 12 ? -2.525 -8.789 -17.625 1 87.12 12 LYS B N 1
ATOM 1339 C CA . LYS B 1 12 ? -2.195 -7.523 -16.984 1 87.12 12 LYS B CA 1
ATOM 1340 C C . LYS B 1 12 ? -1.828 -7.734 -15.516 1 87.12 12 LYS B C 1
ATOM 1342 O O . LYS B 1 12 ? -0.91 -7.094 -15.008 1 87.12 12 LYS B O 1
ATOM 1347 N N . ILE B 1 13 ? -2.504 -8.633 -14.914 1 88.44 13 ILE B N 1
ATOM 1348 C CA . ILE B 1 13 ? -2.23 -8.922 -13.508 1 88.44 13 ILE B CA 1
ATOM 1349 C C . ILE B 1 13 ? -0.873 -9.602 -13.375 1 88.44 13 ILE B C 1
ATOM 1351 O O . ILE B 1 13 ? -0.097 -9.289 -12.469 1 88.44 13 ILE B O 1
ATOM 1355 N N . GLN B 1 14 ? -0.627 -10.477 -14.336 1 89.31 14 GLN B N 1
ATOM 1356 C CA . GLN B 1 14 ? 0.66 -11.164 -14.312 1 89.31 14 GLN B CA 1
ATOM 1357 C C . GLN B 1 14 ? 1.812 -10.18 -14.492 1 89.31 14 GLN B C 1
ATOM 1359 O O . GLN B 1 14 ? 2.844 -10.297 -13.828 1 89.31 14 GLN B O 1
ATOM 1364 N N . GLN B 1 15 ? 1.613 -9.297 -15.344 1 92.38 15 GLN B N 1
ATOM 1365 C CA . GLN B 1 15 ? 2.627 -8.273 -15.539 1 92.38 15 GLN B CA 1
ATOM 1366 C C . GLN B 1 15 ? 2.812 -7.43 -14.281 1 92.38 15 GLN B C 1
ATOM 1368 O O . GLN B 1 15 ? 3.934 -7.039 -13.945 1 92.38 15 GLN B O 1
ATOM 1373 N N . THR B 1 16 ? 1.75 -7.16 -13.648 1 93.81 16 THR B N 1
ATOM 1374 C CA . THR B 1 16 ? 1.785 -6.387 -12.414 1 93.81 16 THR B CA 1
ATOM 1375 C C . THR B 1 16 ? 2.531 -7.145 -11.312 1 93.81 16 THR B C 1
ATOM 1377 O O . THR B 1 16 ? 3.322 -6.555 -10.578 1 93.81 16 THR B O 1
ATOM 1380 N N . ILE B 1 17 ? 2.322 -8.422 -11.273 1 94.19 17 ILE B N 1
ATOM 1381 C CA . ILE B 1 17 ? 2.998 -9.266 -10.289 1 94.19 17 ILE B CA 1
ATOM 1382 C C . ILE B 1 17 ? 4.504 -9.242 -10.547 1 94.19 17 ILE B C 1
ATOM 1384 O O . ILE B 1 17 ? 5.293 -9.055 -9.609 1 94.19 17 ILE B O 1
ATOM 1388 N N . GLU B 1 18 ? 4.875 -9.383 -11.742 1 95.12 18 GLU B N 1
ATOM 1389 C CA . GLU B 1 18 ? 6.289 -9.359 -12.102 1 95.12 18 GLU B CA 1
ATOM 1390 C C . GLU B 1 18 ? 6.926 -8.016 -11.758 1 95.12 18 GLU B C 1
ATOM 1392 O O . GLU B 1 18 ? 8.062 -7.965 -11.289 1 95.12 18 GLU B O 1
ATOM 1397 N N . PHE B 1 19 ? 6.215 -7.008 -12.008 1 95.69 19 PHE B N 1
ATOM 1398 C CA . PHE B 1 19 ? 6.684 -5.672 -11.656 1 95.69 19 PHE B CA 1
ATOM 1399 C C . PHE B 1 19 ? 6.914 -5.551 -10.156 1 95.69 19 PHE B C 1
ATOM 1401 O O . PHE B 1 19 ? 7.945 -5.031 -9.719 1 95.69 19 PHE B O 1
ATOM 1408 N N . TYR B 1 20 ? 5.977 -6.031 -9.367 1 97.19 20 TYR B N 1
ATOM 1409 C CA . TYR B 1 20 ? 6.098 -5.953 -7.914 1 97.19 20 TYR B CA 1
ATOM 1410 C C . TYR B 1 20 ? 7.297 -6.754 -7.422 1 97.19 20 TYR B C 1
ATOM 1412 O O . TYR B 1 20 ? 8.047 -6.297 -6.555 1 97.19 20 TYR B O 1
ATOM 1420 N N . ILE B 1 21 ? 7.488 -7.914 -8 1 96.88 21 ILE B N 1
ATOM 1421 C CA . ILE B 1 21 ? 8.602 -8.758 -7.594 1 96.88 21 ILE B CA 1
ATOM 1422 C C . ILE B 1 21 ? 9.922 -8.055 -7.895 1 96.88 21 ILE B C 1
ATOM 1424 O O . ILE B 1 21 ? 10.805 -7.965 -7.031 1 96.88 21 ILE B O 1
ATOM 1428 N N . ASP B 1 22 ? 9.992 -7.555 -9.047 1 97.75 22 ASP B N 1
ATOM 1429 C CA . ASP B 1 22 ? 11.188 -6.82 -9.445 1 97.75 22 ASP B CA 1
ATOM 1430 C C . ASP B 1 22 ? 11.43 -5.621 -8.531 1 97.75 22 ASP B C 1
ATOM 1432 O O . ASP B 1 22 ? 12.547 -5.395 -8.07 1 97.75 22 ASP B O 1
ATOM 1436 N N . GLN B 1 23 ? 10.391 -4.875 -8.281 1 97.56 23 GLN B N 1
ATOM 1437 C CA . GLN B 1 23 ? 10.469 -3.701 -7.418 1 97.56 23 GLN B CA 1
ATOM 1438 C C . GLN B 1 23 ? 10.891 -4.082 -6 1 97.56 23 GLN B C 1
ATOM 1440 O O . GLN B 1 23 ? 11.727 -3.408 -5.395 1 97.56 23 GLN B O 1
ATOM 1445 N N . ALA B 1 24 ? 10.336 -5.141 -5.477 1 98.12 24 ALA B N 1
ATOM 1446 C CA . ALA B 1 24 ? 10.656 -5.594 -4.125 1 98.12 24 ALA B CA 1
ATOM 1447 C C . ALA B 1 24 ? 12.125 -5.984 -4.012 1 98.12 24 ALA B C 1
ATOM 1449 O O . ALA B 1 24 ? 12.797 -5.633 -3.035 1 98.12 24 ALA B O 1
ATOM 1450 N N . GLU B 1 25 ? 12.609 -6.656 -4.988 1 98.12 25 GLU B N 1
ATOM 1451 C CA . GLU B 1 25 ? 14 -7.098 -4.98 1 98.12 25 GLU B CA 1
ATOM 1452 C C . GLU B 1 25 ? 14.961 -5.914 -5.082 1 98.12 25 GLU B C 1
ATOM 1454 O O . GLU B 1 25 ? 16 -5.895 -4.422 1 98.12 25 GLU B O 1
ATOM 1459 N N . LYS B 1 26 ? 14.641 -4.957 -5.887 1 98.31 26 LYS B N 1
ATOM 1460 C CA . LYS B 1 26 ? 15.453 -3.75 -5.988 1 98.31 26 LYS B CA 1
ATOM 1461 C C . LYS B 1 26 ? 15.477 -2.986 -4.668 1 98.31 26 LYS B C 1
ATOM 1463 O O . LYS B 1 26 ? 16.531 -2.518 -4.23 1 98.31 26 LYS B O 1
ATOM 1468 N N . CYS B 1 27 ? 14.328 -2.852 -4.051 1 98.44 27 CYS B N 1
ATOM 1469 C CA . CYS B 1 27 ? 14.281 -2.197 -2.75 1 98.44 27 CYS B CA 1
ATOM 1470 C C . CYS B 1 27 ? 15.18 -2.914 -1.746 1 98.44 27 CYS B C 1
ATOM 1472 O O . CYS B 1 27 ? 15.969 -2.277 -1.052 1 98.44 27 CYS B O 1
ATOM 1474 N N . ALA B 1 28 ? 15.086 -4.23 -1.744 1 98.19 28 ALA B N 1
ATOM 1475 C CA . ALA B 1 28 ? 15.875 -5.02 -0.798 1 98.19 28 ALA B CA 1
ATOM 1476 C C . ALA B 1 28 ? 17.375 -4.852 -1.052 1 98.19 28 ALA B C 1
ATOM 1478 O O . ALA B 1 28 ? 18.172 -4.844 -0.112 1 98.19 28 ALA B O 1
ATOM 1479 N N . SER B 1 29 ? 17.734 -4.742 -2.273 1 98.12 29 SER B N 1
ATOM 1480 C CA . SER B 1 29 ? 19.141 -4.613 -2.627 1 98.12 29 SER B CA 1
ATOM 1481 C C . SER B 1 29 ? 19.719 -3.305 -2.1 1 98.12 29 SER B C 1
ATOM 1483 O O . SER B 1 29 ? 20.938 -3.184 -1.935 1 98.12 29 SER B O 1
ATOM 1485 N N . HIS B 1 30 ? 18.891 -2.324 -1.813 1 97.88 30 HIS B N 1
ATOM 1486 C CA . HIS B 1 30 ? 19.344 -1.043 -1.278 1 97.88 30 HIS B CA 1
ATOM 1487 C C . HIS B 1 30 ? 19.062 -0.939 0.216 1 97.88 30 HIS B C 1
ATOM 1489 O O . HIS B 1 30 ? 19.172 0.142 0.8 1 97.88 30 HIS B O 1
ATOM 1495 N N . GLY B 1 31 ? 18.594 -1.98 0.787 1 97.31 31 GLY B N 1
ATOM 1496 C CA . GLY B 1 31 ? 18.344 -2.012 2.221 1 97.31 31 GLY B CA 1
ATOM 1497 C C . GLY B 1 31 ? 17.016 -1.413 2.609 1 97.31 31 GLY B C 1
ATOM 1498 O O . GLY B 1 31 ? 16.781 -1.095 3.779 1 97.31 31 GLY B O 1
ATOM 1499 N N . LEU B 1 32 ? 16.141 -1.21 1.623 1 98 32 LEU B N 1
ATOM 1500 C CA . LEU B 1 32 ? 14.805 -0.668 1.877 1 98 32 LEU B CA 1
ATOM 1501 C C . LEU B 1 32 ? 13.797 -1.789 2.102 1 98 32 LEU B C 1
ATOM 1503 O O . LEU B 1 32 ? 12.898 -1.999 1.28 1 98 32 LEU B O 1
ATOM 1507 N N . TYR B 1 33 ? 13.883 -2.396 3.277 1 98 33 TYR B N 1
ATOM 1508 C CA . TYR B 1 33 ? 13.188 -3.648 3.543 1 98 33 TYR B CA 1
ATOM 1509 C C . TYR B 1 33 ? 11.695 -3.41 3.764 1 98 33 TYR B C 1
ATOM 1511 O O . TYR B 1 33 ? 10.867 -4.258 3.424 1 98 33 TYR B O 1
ATOM 1519 N N . PHE B 1 34 ? 11.359 -2.287 4.344 1 97.56 34 PHE B N 1
ATOM 1520 C CA . PHE B 1 34 ? 9.938 -1.977 4.48 1 97.56 34 PHE B CA 1
ATOM 1521 C C . PHE B 1 34 ? 9.25 -1.984 3.121 1 97.56 34 PHE B C 1
ATOM 1523 O O . PHE B 1 34 ? 8.266 -2.699 2.924 1 97.56 34 PHE B O 1
ATOM 1530 N N . SER B 1 35 ? 9.812 -1.199 2.172 1 98.06 35 SER B N 1
ATOM 1531 C CA . SER B 1 35 ? 9.242 -1.123 0.829 1 98.06 35 SER B CA 1
ATOM 1532 C C . SER B 1 35 ? 9.258 -2.486 0.146 1 98.06 35 SER B C 1
ATOM 1534 O O . SER B 1 35 ? 8.305 -2.846 -0.55 1 98.06 35 SER B O 1
ATOM 1536 N N . ALA B 1 36 ? 10.336 -3.254 0.352 1 98.38 36 ALA B N 1
ATOM 1537 C CA . ALA B 1 36 ? 10.461 -4.582 -0.249 1 98.38 36 ALA B CA 1
ATOM 1538 C C . ALA B 1 36 ? 9.359 -5.516 0.249 1 98.38 36 ALA B C 1
ATOM 1540 O O . ALA B 1 36 ? 8.68 -6.164 -0.548 1 98.38 36 ALA B O 1
ATOM 1541 N N . CYS B 1 37 ? 9.148 -5.512 1.567 1 97.38 37 CYS B N 1
ATOM 1542 C CA . CYS B 1 37 ? 8.18 -6.422 2.172 1 97.38 37 CYS B CA 1
ATOM 1543 C C . CYS B 1 37 ? 6.758 -6.043 1.786 1 97.38 37 CYS B C 1
ATOM 1545 O O . CYS B 1 37 ? 5.949 -6.91 1.451 1 97.38 37 CYS B O 1
ATOM 1547 N N . VAL B 1 38 ? 6.461 -4.754 1.811 1 97.38 38 VAL B N 1
ATOM 1548 C CA . VAL B 1 38 ? 5.129 -4.281 1.44 1 97.38 38 VAL B CA 1
ATOM 1549 C C . VAL B 1 38 ? 4.84 -4.633 -0.017 1 97.38 38 VAL B C 1
ATOM 1551 O O . VAL B 1 38 ? 3.742 -5.082 -0.347 1 97.38 38 VAL B O 1
ATOM 1554 N N . THR B 1 39 ? 5.824 -4.477 -0.863 1 97.94 39 THR B N 1
ATOM 1555 C CA . THR B 1 39 ? 5.648 -4.734 -2.289 1 97.94 39 THR B CA 1
ATOM 1556 C C . THR B 1 39 ? 5.512 -6.23 -2.559 1 97.94 39 THR B C 1
ATOM 1558 O O . THR B 1 39 ? 4.766 -6.641 -3.445 1 97.94 39 THR B O 1
ATOM 1561 N N . TYR B 1 40 ? 6.195 -7.078 -1.834 1 96.62 40 TYR B N 1
ATOM 1562 C CA . TYR B 1 40 ? 5.977 -8.523 -1.921 1 96.62 40 TYR B CA 1
ATOM 1563 C C . TYR B 1 40 ? 4.559 -8.883 -1.505 1 96.62 40 TYR B C 1
ATOM 1565 O O . TYR B 1 40 ? 3.949 -9.789 -2.078 1 96.62 40 TYR B O 1
ATOM 1573 N N . GLY B 1 41 ? 4.148 -8.203 -0.491 1 94.62 41 GLY B N 1
ATOM 1574 C CA . GLY B 1 41 ? 2.758 -8.391 -0.117 1 94.62 41 GLY B CA 1
ATOM 1575 C C . GLY B 1 41 ? 1.787 -8.062 -1.234 1 94.62 41 GLY B C 1
ATOM 1576 O O . GLY B 1 41 ? 0.801 -8.773 -1.44 1 94.62 41 GLY B O 1
ATOM 1577 N N . ALA B 1 42 ? 2.08 -6.977 -1.939 1 95 42 ALA B N 1
ATOM 1578 C CA . ALA B 1 42 ? 1.265 -6.605 -3.092 1 95 42 ALA B CA 1
ATOM 1579 C C . ALA B 1 42 ? 1.333 -7.672 -4.18 1 95 42 ALA B C 1
ATOM 1581 O O . ALA B 1 42 ? 0.323 -7.988 -4.816 1 95 42 ALA B O 1
ATOM 1582 N N . ALA B 1 43 ? 2.506 -8.234 -4.395 1 95.31 43 ALA B N 1
ATOM 1583 C CA . ALA B 1 43 ? 2.682 -9.297 -5.383 1 95.31 43 ALA B CA 1
ATOM 1584 C C . ALA B 1 43 ? 1.848 -10.523 -5.02 1 95.31 43 ALA B C 1
ATOM 1586 O O . ALA B 1 43 ? 1.231 -11.141 -5.891 1 95.31 43 ALA B O 1
ATOM 1587 N N . LEU B 1 44 ? 1.88 -10.836 -3.732 1 91.94 44 LEU B N 1
ATOM 1588 C CA . LEU B 1 44 ? 1.101 -11.984 -3.27 1 91.94 44 LEU B CA 1
ATOM 1589 C C . LEU B 1 44 ? -0.387 -11.766 -3.521 1 91.94 44 LEU B C 1
ATOM 1591 O O . LEU B 1 44 ? -1.095 -12.688 -3.926 1 91.94 44 LEU B O 1
ATOM 1595 N N . GLU B 1 45 ? -0.826 -10.562 -3.223 1 90.19 45 GLU B N 1
ATOM 1596 C CA . GLU B 1 45 ? -2.213 -10.211 -3.516 1 90.19 45 GLU B CA 1
ATOM 1597 C C . GLU B 1 45 ? -2.531 -10.414 -4.992 1 90.19 45 GLU B C 1
ATOM 1599 O O . GLU B 1 45 ? -3.588 -10.953 -5.336 1 90.19 45 GLU B O 1
ATOM 1604 N N . GLY B 1 46 ? -1.641 -9.961 -5.84 1 90.75 46 GLY B N 1
ATOM 1605 C CA . GLY B 1 46 ? -1.812 -10.172 -7.27 1 90.75 46 GLY B CA 1
ATOM 1606 C C . GLY B 1 46 ? -1.882 -11.641 -7.652 1 90.75 46 GLY B C 1
ATOM 1607 O O . GLY B 1 46 ? -2.682 -12.023 -8.508 1 90.75 46 GLY B O 1
ATOM 1608 N N . MET B 1 47 ? -1.081 -12.43 -7.035 1 88.62 47 MET B N 1
ATOM 1609 C CA . MET B 1 47 ? -1.052 -13.859 -7.328 1 88.62 47 MET B CA 1
ATOM 1610 C C . MET B 1 47 ? -2.377 -14.516 -6.957 1 88.62 47 MET B C 1
ATOM 1612 O O . MET B 1 47 ? -2.908 -15.328 -7.719 1 88.62 47 MET B O 1
ATOM 1616 N N . LEU B 1 48 ? -2.85 -14.195 -5.809 1 84.31 48 LEU B N 1
ATOM 1617 C CA . LEU B 1 48 ? -4.129 -14.75 -5.387 1 84.31 48 LEU B CA 1
ATOM 1618 C C . LEU B 1 48 ? -5.258 -14.289 -6.301 1 84.31 48 LEU B C 1
ATOM 1620 O O . LEU B 1 48 ? -6.148 -15.07 -6.641 1 84.31 48 LEU B O 1
ATOM 1624 N N . LEU B 1 49 ? -5.188 -13.016 -6.656 1 84.06 49 LEU B N 1
ATOM 1625 C CA . LEU B 1 49 ? -6.176 -12.477 -7.59 1 84.06 49 LEU B CA 1
ATOM 1626 C C . LEU B 1 49 ? -6.145 -13.242 -8.906 1 84.06 49 LEU B C 1
ATOM 1628 O O . LEU B 1 49 ? -7.195 -13.586 -9.453 1 84.06 49 LEU B O 1
ATOM 1632 N N . SER B 1 50 ? -4.953 -13.375 -9.469 1 83 50 SER B N 1
ATOM 1633 C CA . SER B 1 50 ? -4.793 -14.133 -10.711 1 83 50 SER B CA 1
ATOM 1634 C C . SER B 1 50 ? -5.359 -15.539 -10.578 1 83 50 SER B C 1
ATOM 1636 O O . SER B 1 50 ? -6.012 -16.047 -11.492 1 83 50 SER B O 1
ATOM 1638 N N . PHE B 1 51 ? -5.078 -16.141 -9.484 1 78.94 51 PHE B N 1
ATOM 1639 C CA . PHE B 1 51 ? -5.574 -17.484 -9.211 1 78.94 51 PHE B CA 1
ATOM 1640 C C . PHE B 1 51 ? -7.098 -17.5 -9.211 1 78.94 51 PHE B C 1
ATOM 1642 O O . PHE B 1 51 ? -7.707 -18.406 -9.797 1 78.94 51 PHE B O 1
ATOM 1649 N N . PHE B 1 52 ? -7.66 -16.578 -8.609 1 74.88 52 PHE B N 1
ATOM 1650 C CA . PHE B 1 52 ? -9.117 -16.5 -8.531 1 74.88 52 PHE B CA 1
ATOM 1651 C C . PHE B 1 52 ? -9.719 -16.234 -9.906 1 74.88 52 PHE B C 1
ATOM 1653 O O . PHE B 1 52 ? -10.758 -16.797 -10.25 1 74.88 52 PHE B O 1
ATOM 1660 N N . LEU B 1 53 ? -9.102 -15.398 -10.617 1 73.12 53 LEU B N 1
ATOM 1661 C CA . LEU B 1 53 ? -9.586 -15.07 -11.953 1 73.12 53 LEU B CA 1
ATOM 1662 C C . LEU B 1 53 ? -9.539 -16.297 -12.867 1 73.12 53 LEU B C 1
ATOM 1664 O O . LEU B 1 53 ? -10.414 -16.469 -13.719 1 73.12 53 LEU B O 1
ATOM 1668 N N . CYS B 1 54 ? -8.539 -17.125 -12.617 1 72.06 54 CYS B N 1
ATOM 1669 C CA . CYS B 1 54 ? -8.352 -18.297 -13.477 1 72.06 54 CYS B CA 1
ATOM 1670 C C . CYS B 1 54 ? -9.242 -19.453 -13.031 1 72.06 54 CYS B C 1
ATOM 1672 O O . CYS B 1 54 ? -9.609 -20.297 -13.844 1 72.06 54 CYS B O 1
ATOM 1674 N N . ASN B 1 55 ? -9.594 -19.562 -11.789 1 66.56 55 ASN B N 1
ATOM 1675 C CA . ASN B 1 55 ? -10.281 -20.734 -11.281 1 66.56 55 ASN B CA 1
ATOM 1676 C C . ASN B 1 55 ? -11.742 -20.453 -10.961 1 66.56 55 ASN B C 1
ATOM 1678 O O . ASN B 1 55 ? -12.586 -21.344 -10.992 1 66.56 55 ASN B O 1
ATOM 1682 N N . LEU B 1 56 ? -12.062 -19.469 -10.266 1 57.25 56 LEU B N 1
ATOM 1683 C CA . LEU B 1 56 ? -13.445 -19.188 -9.891 1 57.25 56 LEU B CA 1
ATOM 1684 C C . LEU B 1 56 ? -14.242 -18.688 -11.094 1 57.25 56 LEU B C 1
ATOM 1686 O O . LEU B 1 56 ? -15.469 -18.578 -11.031 1 57.25 56 LEU B O 1
ATOM 1690 N N . THR B 1 57 ? -13.609 -18.125 -11.992 1 50.91 57 THR B N 1
ATOM 1691 C CA . THR B 1 57 ? -14.461 -17.688 -13.094 1 50.91 57 THR B CA 1
ATOM 1692 C C . THR B 1 57 ? -14.938 -18.891 -13.906 1 50.91 57 THR B C 1
ATOM 1694 O O . THR B 1 57 ? -14.148 -19.531 -14.594 1 50.91 57 THR B O 1
ATOM 1697 N N . ASP B 1 58 ? -15.531 -19.812 -13.328 1 46.19 58 ASP B N 1
ATOM 1698 C CA . ASP B 1 58 ? -16.297 -20.672 -14.219 1 46.19 58 ASP B CA 1
ATOM 1699 C C . ASP B 1 58 ? -16.969 -19.859 -15.328 1 46.19 58 ASP B C 1
ATOM 1701 O O . ASP B 1 58 ? -17.156 -18.656 -15.188 1 46.19 58 ASP B O 1
ATOM 1705 N N . ASP B 1 59 ? -17.438 -20.578 -16.5 1 44.62 59 ASP B N 1
ATOM 1706 C CA . ASP B 1 59 ? -18.031 -20.125 -17.75 1 44.62 59 ASP B CA 1
ATOM 1707 C C . ASP B 1 59 ? -18.875 -18.875 -17.547 1 44.62 59 ASP B C 1
ATOM 1709 O O . ASP B 1 59 ? -18.875 -17.984 -18.406 1 44.62 59 ASP B O 1
ATOM 1713 N N . ASP B 1 60 ? -20.031 -18.891 -16.688 1 44.66 60 ASP B N 1
ATOM 1714 C CA . ASP B 1 60 ? -21.188 -18.016 -16.906 1 44.66 60 ASP B CA 1
ATOM 1715 C C . ASP B 1 60 ? -20.953 -16.625 -16.328 1 44.66 60 ASP B C 1
ATOM 1717 O O . ASP B 1 60 ? -21.5 -15.648 -16.828 1 44.66 60 ASP B O 1
ATOM 1721 N N . GLU B 1 61 ? -20.672 -16.328 -15.016 1 44.03 61 GLU B N 1
ATOM 1722 C CA . GLU B 1 61 ? -20.719 -14.953 -14.516 1 44.03 61 GLU B CA 1
ATOM 1723 C C . GLU B 1 61 ? -19.344 -14.516 -14.016 1 44.03 61 GLU B C 1
ATOM 1725 O O . GLU B 1 61 ? -18.922 -14.867 -12.914 1 44.03 61 GLU B O 1
ATOM 1730 N N . MET B 1 62 ? -18.312 -14.492 -14.758 1 44.72 62 MET B N 1
ATOM 1731 C CA . MET B 1 62 ? -17.031 -13.922 -14.359 1 44.72 62 MET B CA 1
ATOM 1732 C C . MET B 1 62 ? -17.234 -12.648 -13.547 1 44.72 62 MET B C 1
ATOM 1734 O O . MET B 1 62 ? -17.859 -11.695 -14.016 1 44.72 62 MET B O 1
ATOM 1738 N N . PRO B 1 63 ? -17.125 -12.695 -12.281 1 47.16 63 PRO B N 1
ATOM 1739 C CA . PRO B 1 63 ? -17.25 -11.359 -11.703 1 47.16 63 PRO B CA 1
ATOM 1740 C C . PRO B 1 63 ? -16.281 -10.352 -12.32 1 47.16 63 PRO B C 1
ATOM 1742 O O . PRO B 1 63 ? -15.188 -10.727 -12.75 1 47.16 63 PRO B O 1
ATOM 1745 N N . SER B 1 64 ? -16.734 -9.367 -13 1 47.34 64 SER B N 1
ATOM 1746 C CA . SER B 1 64 ? -15.969 -8.242 -13.516 1 47.34 64 SER B CA 1
ATOM 1747 C C . SER B 1 64 ? -14.914 -7.785 -12.5 1 47.34 64 SER B C 1
ATOM 1749 O O . SER B 1 64 ? -15.062 -8.008 -11.297 1 47.34 64 SER B O 1
ATOM 1751 N N . LEU B 1 65 ? -13.633 -7.684 -12.977 1 50.06 65 LEU B N 1
ATOM 1752 C CA . LEU B 1 65 ? -12.578 -7.066 -12.18 1 50.06 65 LEU B CA 1
ATOM 1753 C C . LEU B 1 65 ? -13.164 -6.078 -11.18 1 50.06 65 LEU B C 1
ATOM 1755 O O . LEU B 1 65 ? -12.617 -5.895 -10.086 1 50.06 65 LEU B O 1
ATOM 1759 N N . GLN B 1 66 ? -14.227 -5.508 -11.578 1 52.03 66 GLN B N 1
ATOM 1760 C CA . GLN B 1 66 ? -14.891 -4.57 -10.68 1 52.03 66 GLN B CA 1
ATOM 1761 C C . GLN B 1 66 ? -15.406 -5.281 -9.43 1 52.03 66 GLN B C 1
ATOM 1763 O O . GLN B 1 66 ? -15.328 -4.742 -8.32 1 52.03 66 GLN B O 1
ATOM 1768 N N . GLU B 1 67 ? -15.812 -6.469 -9.742 1 52.44 67 GLU B N 1
ATOM 1769 C CA . GLU B 1 67 ? -16.328 -7.227 -8.609 1 52.44 67 GLU B CA 1
ATOM 1770 C C . GLU B 1 67 ? -15.195 -7.766 -7.734 1 52.44 67 GLU B C 1
ATOM 1772 O O . GLU B 1 67 ? -15.336 -7.844 -6.512 1 52.44 67 GLU B O 1
ATOM 1777 N N . VAL B 1 68 ? -14.203 -8.055 -8.461 1 51.06 68 VAL B N 1
ATOM 1778 C CA . VAL B 1 68 ? -13.039 -8.586 -7.758 1 51.06 68 VAL B CA 1
ATOM 1779 C C . VAL B 1 68 ? -12.328 -7.461 -7.02 1 51.06 68 VAL B C 1
ATOM 1781 O O . VAL B 1 68 ? -11.727 -7.684 -5.965 1 51.06 68 VAL B O 1
ATOM 1784 N N . ARG B 1 69 ? -12.453 -6.207 -7.559 1 52.47 69 ARG B N 1
ATOM 1785 C CA . ARG B 1 69 ? -11.883 -5.031 -6.91 1 52.47 69 ARG B CA 1
ATOM 1786 C C . ARG B 1 69 ? -12.367 -4.914 -5.469 1 52.47 69 ARG B C 1
ATOM 1788 O O . ARG B 1 69 ? -11.68 -4.32 -4.629 1 52.47 69 ARG B O 1
ATOM 1795 N N . SER B 1 70 ? -13.484 -5.594 -5.27 1 54.97 70 SER B N 1
ATOM 1796 C CA . SER B 1 70 ? -14.062 -5.449 -3.939 1 54.97 70 SER B CA 1
ATOM 1797 C C . SER B 1 70 ? -13.547 -6.523 -2.988 1 54.97 70 SER B C 1
ATOM 1799 O O . SER B 1 70 ? -13.797 -6.465 -1.782 1 54.97 70 SER B O 1
ATOM 1801 N N . VAL B 1 71 ? -12.781 -7.375 -3.637 1 58.19 71 VAL B N 1
ATOM 1802 C CA . VAL B 1 71 ? -12.391 -8.453 -2.73 1 58.19 71 VAL B CA 1
ATOM 1803 C C . VAL B 1 71 ? -11.055 -8.109 -2.068 1 58.19 71 VAL B C 1
ATOM 1805 O O . VAL B 1 71 ? -10.07 -7.82 -2.754 1 58.19 71 VAL B O 1
ATOM 1808 N N . ASP B 1 72 ? -11.125 -7.973 -0.76 1 72.88 72 ASP B N 1
ATOM 1809 C CA . ASP B 1 72 ? -9.914 -7.664 0.001 1 72.88 72 ASP B CA 1
ATOM 1810 C C . ASP B 1 72 ? -9.047 -8.906 0.186 1 72.88 72 ASP B C 1
ATOM 1812 O O . ASP B 1 72 ? -9.508 -10.031 -0.039 1 72.88 72 ASP B O 1
ATOM 1816 N N . LEU B 1 73 ? -7.832 -8.68 0.359 1 77.38 73 LEU B N 1
ATOM 1817 C CA . LEU B 1 73 ? -6.812 -9.719 0.472 1 77.38 73 LEU B CA 1
ATOM 1818 C C . LEU B 1 73 ? -7.215 -10.766 1.505 1 77.38 73 LEU B C 1
ATOM 1820 O O . LEU B 1 73 ? -7.02 -11.961 1.29 1 77.38 73 LEU B O 1
ATOM 1824 N N . TYR B 1 74 ? -7.824 -10.359 2.559 1 79.62 74 TYR B N 1
ATOM 1825 C CA . TYR B 1 74 ? -8.258 -11.273 3.604 1 79.62 74 TYR B CA 1
ATOM 1826 C C . TYR B 1 74 ? -9.273 -12.273 3.062 1 79.62 74 TYR B C 1
ATOM 1828 O O . TYR B 1 74 ? -9.133 -13.484 3.266 1 79.62 74 TYR B O 1
ATOM 1836 N N . SER B 1 75 ? -10.234 -11.758 2.395 1 79 75 SER B N 1
ATOM 1837 C CA . SER B 1 75 ? -11.281 -12.617 1.853 1 79 75 SER B CA 1
ATOM 1838 C C . SER B 1 75 ? -10.727 -13.609 0.84 1 79 75 SER B C 1
ATOM 1840 O O . SER B 1 75 ? -11.156 -14.766 0.79 1 79 75 SER B O 1
ATOM 1842 N N . MET B 1 76 ? -9.766 -13.133 0.068 1 78.12 76 MET B N 1
ATOM 1843 C CA . MET B 1 76 ? -9.156 -14.008 -0.923 1 78.12 76 MET B CA 1
ATOM 1844 C C . MET B 1 76 ? -8.398 -15.148 -0.246 1 78.12 76 MET B C 1
ATOM 1846 O O . MET B 1 76 ? -8.484 -16.297 -0.671 1 78.12 76 MET B O 1
ATOM 1850 N N . ILE B 1 77 ? -7.707 -14.859 0.84 1 78.62 77 ILE B N 1
ATOM 1851 C CA . ILE B 1 77 ? -6.957 -15.867 1.579 1 78.62 77 ILE B CA 1
ATOM 1852 C C . ILE B 1 77 ? -7.922 -16.875 2.193 1 78.62 77 ILE B C 1
ATOM 1854 O O . ILE B 1 77 ? -7.723 -18.094 2.068 1 78.62 77 ILE B O 1
ATOM 1858 N N . GLU B 1 78 ? -8.984 -16.391 2.779 1 78.81 78 GLU B N 1
ATOM 1859 C CA . GLU B 1 78 ? -9.961 -17.25 3.434 1 78.81 78 GLU B CA 1
ATOM 1860 C C . GLU B 1 78 ? -10.648 -18.172 2.426 1 78.81 78 GLU B C 1
ATOM 1862 O O . GLU B 1 78 ? -10.961 -19.312 2.736 1 78.81 78 GLU B O 1
ATOM 1867 N N . GLU B 1 79 ? -10.898 -17.609 1.315 1 74.5 79 GLU B N 1
ATOM 1868 C CA . GLU B 1 79 ? -11.5 -18.422 0.26 1 74.5 79 GLU B CA 1
ATOM 1869 C C . GLU B 1 79 ? -10.562 -19.562 -0.165 1 74.5 79 GLU B C 1
ATOM 1871 O O . GLU B 1 79 ? -11.016 -20.672 -0.415 1 74.5 79 GLU B O 1
ATOM 1876 N N . CYS B 1 80 ? -9.344 -19.219 -0.301 1 72.06 80 CYS B N 1
ATOM 1877 C CA . CYS B 1 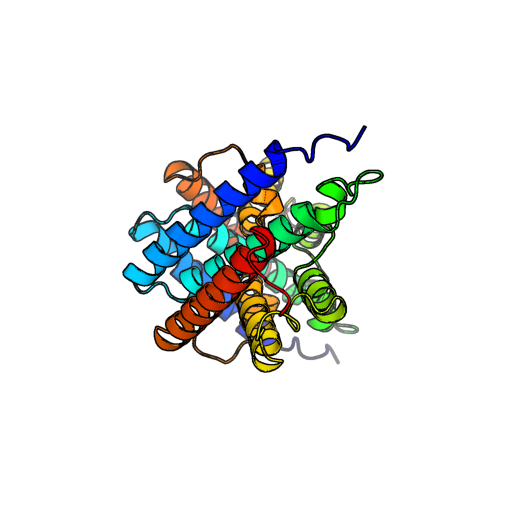80 ? -8.367 -20.25 -0.645 1 72.06 80 CYS B CA 1
ATOM 1878 C C . CYS B 1 80 ? -8.297 -21.312 0.437 1 72.06 80 CYS B C 1
ATOM 1880 O O . CYS B 1 80 ? -8.219 -22.5 0.133 1 72.06 80 CYS B O 1
ATOM 1882 N N . VAL B 1 81 ? -8.328 -20.875 1.657 1 70.19 81 VAL B N 1
ATOM 1883 C CA . VAL B 1 81 ? -8.273 -21.797 2.785 1 70.19 81 VAL B CA 1
ATOM 1884 C C . VAL B 1 81 ? -9.531 -22.656 2.816 1 70.19 81 VAL B C 1
ATOM 1886 O O . VAL B 1 81 ? -9.461 -23.875 2.988 1 70.19 81 VAL B O 1
ATOM 1889 N N . SER B 1 82 ? -10.648 -22.062 2.602 1 72.75 82 SER B N 1
ATOM 1890 C CA . SER B 1 82 ? -11.93 -22.766 2.676 1 72.75 82 SER B CA 1
ATOM 1891 C C . SER B 1 82 ? -12.07 -23.797 1.561 1 72.75 82 SER B C 1
ATOM 1893 O O . SER B 1 82 ? -12.711 -24.828 1.742 1 72.75 82 SER B O 1
ATOM 1895 N N . ASN B 1 83 ? -11.523 -23.5 0.44 1 68.62 83 ASN B N 1
ATOM 1896 C CA . ASN B 1 83 ? -11.625 -24.406 -0.701 1 68.62 83 ASN B CA 1
ATOM 1897 C C . ASN B 1 83 ? -10.453 -25.375 -0.748 1 68.62 83 ASN B C 1
ATOM 1899 O O . ASN B 1 83 ? -10.242 -26.062 -1.756 1 68.62 83 ASN B O 1
ATOM 1903 N N . ASN B 1 84 ? -9.797 -25.391 0.265 1 64.94 84 ASN B N 1
ATOM 1904 C CA . ASN B 1 84 ? -8.703 -26.344 0.468 1 64.94 84 ASN B CA 1
ATOM 1905 C C . ASN B 1 84 ? -7.656 -26.234 -0.64 1 64.94 84 ASN B C 1
ATOM 1907 O O . ASN B 1 84 ? -7.121 -27.234 -1.097 1 64.94 84 ASN B O 1
ATOM 1911 N N . VAL B 1 85 ? -7.695 -25.109 -1.281 1 62.66 85 VAL B N 1
ATOM 1912 C CA . VAL B 1 85 ? -6.688 -24.875 -2.309 1 62.66 85 VAL B CA 1
ATOM 1913 C C . VAL B 1 85 ? -5.293 -25.109 -1.728 1 62.66 85 VAL B C 1
ATOM 1915 O O . VAL B 1 85 ? -4.43 -25.703 -2.385 1 62.66 85 VAL B O 1
ATOM 1918 N N . PHE B 1 86 ? -5.238 -24.719 -0.585 1 59.41 86 PHE B N 1
ATOM 1919 C CA . PHE B 1 86 ? -3.953 -24.797 0.096 1 59.41 86 PHE B CA 1
ATOM 1920 C C . PHE B 1 86 ? -3.752 -26.188 0.709 1 59.41 86 PHE B C 1
ATOM 1922 O O . PHE B 1 86 ? -2.617 -26.609 0.932 1 59.41 86 PHE B O 1
ATOM 1929 N N . ASN B 1 87 ? -4.758 -26.875 1.076 1 52.09 87 ASN B N 1
ATOM 1930 C CA . ASN B 1 87 ? -4.645 -28.203 1.675 1 52.09 87 ASN B CA 1
ATOM 1931 C C . ASN B 1 87 ? -4.176 -29.234 0.658 1 52.09 87 ASN B C 1
ATOM 1933 O O . ASN B 1 87 ? -3.471 -30.188 1.011 1 52.09 87 ASN B O 1
ATOM 1937 N N . GLN B 1 88 ? -4.898 -29.359 -0.389 1 47.16 88 GLN B N 1
ATOM 1938 C CA . GLN B 1 88 ? -4.57 -30.469 -1.285 1 47.16 88 GLN B CA 1
ATOM 1939 C C . GLN B 1 88 ? -3.08 -30.469 -1.615 1 47.16 88 GLN B C 1
ATOM 1941 O O . GLN B 1 88 ? -2.518 -31.531 -1.93 1 47.16 88 GLN B O 1
ATOM 1946 N N . SER B 1 89 ? -2.713 -29.391 -2.078 1 44.78 89 SER B N 1
ATOM 1947 C CA . SER B 1 89 ? -1.27 -29.484 -2.273 1 44.78 89 SER B CA 1
ATOM 1948 C C . SER B 1 89 ? -0.547 -29.719 -0.954 1 44.78 89 SER B C 1
ATOM 1950 O O . SER B 1 89 ? -0.892 -29.125 0.068 1 44.78 89 SER B O 1
ATOM 1952 N N . LYS B 1 90 ? -0.18 -30.812 -0.475 1 40 90 LYS B N 1
ATOM 1953 C CA . LYS B 1 90 ? 0.467 -31.125 0.798 1 40 90 LYS B CA 1
ATOM 1954 C C . LYS B 1 90 ? 0.938 -29.844 1.495 1 40 90 LYS B C 1
ATOM 1956 O O . LYS B 1 90 ? 0.583 -29.594 2.648 1 40 90 LYS B O 1
ATOM 1961 N N . ILE B 1 91 ? 2.148 -29.188 1.549 1 38.88 91 ILE B N 1
ATOM 1962 C CA . ILE B 1 91 ? 2.742 -28.641 2.766 1 38.88 91 ILE B CA 1
ATOM 1963 C C . ILE B 1 91 ? 2.143 -27.281 3.061 1 38.88 91 ILE B C 1
ATOM 1965 O O . ILE B 1 91 ? 2.719 -26.484 3.818 1 38.88 91 ILE B O 1
ATOM 1969 N N . ILE B 1 92 ? 1.405 -26.344 2.367 1 44.31 92 ILE B N 1
ATOM 1970 C CA . ILE B 1 92 ? 1.479 -25.188 3.26 1 44.31 92 ILE B CA 1
ATOM 1971 C C . ILE B 1 92 ? 0.583 -25.422 4.473 1 44.31 92 ILE B C 1
ATOM 1973 O O . ILE B 1 92 ? -0.643 -25.344 4.371 1 44.31 92 ILE B O 1
ATOM 1977 N N . PRO B 1 93 ? 1.175 -26.203 5.32 1 50.91 93 PRO B N 1
ATOM 1978 C CA . PRO B 1 93 ? 0.57 -26.406 6.641 1 50.91 93 PRO B CA 1
ATOM 1979 C C . PRO B 1 93 ? -0.113 -25.141 7.172 1 50.91 93 PRO B C 1
ATOM 1981 O O . PRO B 1 93 ? 0.13 -24.047 6.664 1 50.91 93 PRO B O 1
ATOM 1984 N N . GLU B 1 94 ? -1.197 -25.328 7.805 1 53.03 94 GLU B N 1
ATOM 1985 C CA . GLU B 1 94 ? -1.775 -24.266 8.617 1 53.03 94 GLU B CA 1
ATOM 1986 C C . GLU B 1 94 ? -0.75 -23.172 8.906 1 53.03 94 GLU B C 1
ATOM 1988 O O . GLU B 1 94 ? -1.089 -21.984 8.938 1 53.03 94 GLU B O 1
ATOM 1993 N N . ILE B 1 95 ? 0.412 -23.641 8.93 1 53.03 95 ILE B N 1
ATOM 1994 C CA . ILE B 1 95 ? 1.533 -22.734 9.18 1 53.03 95 ILE B CA 1
ATOM 1995 C C . ILE B 1 95 ? 1.675 -21.75 8.023 1 53.03 95 ILE B C 1
ATOM 1997 O O . ILE B 1 95 ? 1.967 -20.578 8.234 1 53.03 95 ILE B O 1
ATOM 2001 N N . GLN B 1 96 ? 1.108 -22.25 6.836 1 59.56 96 GLN B N 1
ATOM 2002 C CA . GLN B 1 96 ? 1.287 -21.344 5.711 1 59.56 96 GLN B CA 1
ATOM 2003 C C . GLN B 1 96 ? 0.206 -20.266 5.695 1 59.56 96 GLN B C 1
ATOM 2005 O O . GLN B 1 96 ? 0.475 -19.109 5.348 1 59.56 96 GLN B O 1
ATOM 2010 N N . SER B 1 97 ? -0.978 -20.672 6.141 1 65.25 97 SER B N 1
ATOM 2011 C CA . SER B 1 97 ? -2.02 -19.656 6.203 1 65.25 97 SER B CA 1
ATOM 2012 C C . SER B 1 97 ? -1.618 -18.516 7.129 1 65.25 97 SER B C 1
ATOM 2014 O O . SER B 1 97 ? -1.851 -17.344 6.82 1 65.25 97 SER B O 1
ATOM 2016 N N . ASN B 1 98 ? -1.026 -18.953 8.156 1 75.38 98 ASN B N 1
ATOM 2017 C CA . ASN B 1 98 ? -0.567 -17.922 9.094 1 75.38 98 ASN B CA 1
ATOM 2018 C C . ASN B 1 98 ? 0.497 -17.031 8.461 1 75.38 98 ASN B C 1
ATOM 2020 O O . ASN B 1 98 ? 0.493 -15.82 8.664 1 75.38 98 ASN B O 1
ATOM 2024 N N . LEU B 1 99 ? 1.209 -17.734 7.645 1 77.94 99 LEU B N 1
ATOM 2025 C CA . LEU B 1 99 ? 2.297 -16.984 7.016 1 77.94 99 LEU B CA 1
ATOM 2026 C C . LEU B 1 99 ? 1.758 -16.016 5.973 1 77.94 99 LEU B C 1
ATOM 2028 O O . LEU B 1 99 ? 2.26 -14.891 5.848 1 77.94 99 LEU B O 1
ATOM 2032 N N . ILE B 1 100 ? 0.707 -16.469 5.34 1 82.06 100 ILE B N 1
ATOM 2033 C CA . ILE B 1 100 ? 0.101 -15.609 4.328 1 82.06 100 ILE B CA 1
ATOM 2034 C C . ILE B 1 100 ? -0.555 -14.406 5.004 1 82.06 100 ILE B C 1
ATOM 2036 O O . ILE B 1 100 ? -0.46 -13.281 4.512 1 82.06 100 ILE B O 1
ATOM 2040 N N . HIS B 1 101 ? -1.118 -14.68 6.113 1 86.31 101 HIS B N 1
ATOM 2041 C CA . HIS B 1 101 ? -1.722 -13.586 6.867 1 86.31 101 HIS B CA 1
ATOM 2042 C C . HIS B 1 101 ? -0.659 -12.617 7.387 1 86.31 101 HIS B C 1
ATOM 2044 O O . HIS B 1 101 ? -0.9 -11.414 7.477 1 86.31 101 HIS B O 1
ATOM 2050 N N . ASP B 1 102 ? 0.47 -13.18 7.688 1 86.81 102 ASP B N 1
ATOM 2051 C CA . ASP B 1 102 ? 1.569 -12.305 8.094 1 86.81 102 ASP B CA 1
ATOM 2052 C C . ASP B 1 102 ? 1.961 -11.352 6.969 1 86.81 102 ASP B C 1
ATOM 2054 O O . ASP B 1 102 ? 2.23 -10.172 7.215 1 86.81 102 ASP B O 1
ATOM 2058 N N . ILE B 1 103 ? 1.992 -11.875 5.809 1 90 103 ILE B N 1
ATOM 2059 C CA . ILE B 1 103 ? 2.348 -11.055 4.66 1 90 103 ILE B CA 1
ATOM 2060 C C . ILE B 1 103 ? 1.262 -10.008 4.422 1 90 103 ILE B C 1
ATOM 2062 O O . ILE B 1 103 ? 1.562 -8.852 4.098 1 90 103 ILE B O 1
ATOM 2066 N N . ARG B 1 104 ? 0.047 -10.461 4.543 1 89.81 104 ARG B N 1
ATOM 2067 C CA . ARG B 1 104 ? -1.062 -9.516 4.434 1 89.81 104 ARG B CA 1
ATOM 2068 C C . ARG B 1 104 ? -0.913 -8.375 5.438 1 89.81 104 ARG B C 1
ATOM 2070 O O . ARG B 1 104 ? -1.137 -7.215 5.098 1 89.81 104 ARG B O 1
ATOM 2077 N N . GLU B 1 105 ? -0.558 -8.703 6.648 1 89.62 105 GLU B N 1
ATOM 2078 C CA . GLU B 1 105 ? -0.365 -7.691 7.684 1 89.62 105 GLU B CA 1
ATOM 2079 C C . GLU B 1 105 ? 0.763 -6.73 7.309 1 89.62 105 GLU B C 1
ATOM 2081 O O . GLU B 1 105 ? 0.669 -5.527 7.559 1 89.62 105 GLU B O 1
ATOM 2086 N N . ILE B 1 106 ? 1.748 -7.289 6.773 1 92.25 106 ILE B N 1
ATOM 2087 C CA . ILE B 1 106 ? 2.887 -6.469 6.375 1 92.25 106 ILE B CA 1
ATOM 2088 C C . ILE B 1 106 ? 2.482 -5.547 5.23 1 92.25 106 ILE B C 1
ATOM 2090 O O . ILE B 1 106 ? 2.83 -4.363 5.227 1 92.25 106 ILE B O 1
ATOM 2094 N N . ARG B 1 107 ? 1.802 -6.094 4.309 1 91.88 107 ARG B N 1
ATOM 2095 C CA . ARG B 1 107 ? 1.322 -5.266 3.207 1 91.88 107 ARG B CA 1
ATOM 2096 C C . ARG B 1 107 ? 0.476 -4.105 3.721 1 91.88 107 ARG B C 1
ATOM 2098 O O . ARG B 1 107 ? 0.559 -2.992 3.197 1 91.88 107 ARG B O 1
ATOM 2105 N N . ASN B 1 108 ? -0.307 -4.328 4.781 1 90.38 108 ASN B N 1
ATOM 2106 C CA . ASN B 1 108 ? -1.219 -3.34 5.348 1 90.38 108 ASN B CA 1
ATOM 2107 C C . ASN B 1 108 ? -0.462 -2.232 6.078 1 90.38 108 ASN B C 1
ATOM 2109 O O . ASN B 1 108 ? -1.033 -1.187 6.391 1 90.38 108 ASN B O 1
ATOM 2113 N N . LEU B 1 109 ? 0.81 -2.43 6.223 1 93.06 109 LEU B N 1
ATOM 2114 C CA . LEU B 1 109 ? 1.6 -1.427 6.926 1 93.06 109 LEU B CA 1
ATOM 2115 C C . LEU B 1 109 ? 1.76 -0.167 6.082 1 93.06 109 LEU B C 1
ATOM 2117 O O . LEU B 1 109 ? 2.172 0.878 6.59 1 93.06 109 LEU B O 1
ATOM 2121 N N . ILE B 1 110 ? 1.359 -0.26 4.824 1 92.75 110 ILE B N 1
ATOM 2122 C CA . ILE B 1 110 ? 1.328 0.94 3.994 1 92.75 110 ILE B CA 1
ATOM 2123 C C . ILE B 1 110 ? 0.235 1.883 4.492 1 92.75 110 ILE B C 1
ATOM 2125 O O . ILE B 1 110 ? 0.21 3.061 4.129 1 92.75 110 ILE B O 1
ATOM 2129 N N . HIS B 1 111 ? -0.646 1.438 5.207 1 89.38 111 HIS B N 1
ATOM 2130 C CA . HIS B 1 111 ? -1.641 2.266 5.879 1 89.38 111 HIS B CA 1
ATOM 2131 C C . HIS B 1 111 ? -1.117 2.777 7.219 1 89.38 111 HIS B C 1
ATOM 2133 O O . HIS B 1 111 ? -0.842 1.987 8.125 1 89.38 111 HIS B O 1
ATOM 2139 N N . PRO B 1 112 ? -1.097 4.055 7.418 1 90.31 112 PRO B N 1
ATOM 2140 C CA . PRO B 1 112 ? -0.454 4.617 8.609 1 90.31 112 PRO B CA 1
ATOM 2141 C C . PRO B 1 112 ? -1.136 4.191 9.906 1 90.31 112 PRO B C 1
ATOM 2143 O O . PRO B 1 112 ? -0.475 4.055 10.938 1 90.31 112 PRO B O 1
ATOM 2146 N N . SER B 1 113 ? -2.428 3.99 9.844 1 85.5 113 SER B N 1
ATOM 2147 C CA . SER B 1 113 ? -3.133 3.586 11.055 1 85.5 113 SER B CA 1
ATOM 2148 C C . SER B 1 113 ? -2.67 2.215 11.539 1 85.5 113 SER B C 1
ATOM 2150 O O . SER B 1 113 ? -2.676 1.937 12.734 1 85.5 113 SER B O 1
ATOM 2152 N N . ARG B 1 114 ? -2.244 1.397 10.578 1 86.25 114 ARG B N 1
ATOM 2153 C CA . ARG B 1 114 ? -1.751 0.065 10.914 1 86.25 114 ARG B CA 1
ATOM 2154 C C . ARG B 1 114 ? -0.287 0.115 11.336 1 86.25 114 ARG B C 1
ATOM 2156 O O . ARG B 1 114 ? 0.103 -0.523 12.312 1 86.25 114 ARG B O 1
ATOM 2163 N N . ARG B 1 115 ? 0.4 0.897 10.688 1 89.44 115 ARG B N 1
ATOM 2164 C CA . ARG B 1 115 ? 1.827 0.984 10.984 1 89.44 115 ARG B CA 1
ATOM 2165 C C . ARG B 1 115 ? 2.068 1.598 12.359 1 89.44 115 ARG B C 1
ATOM 2167 O O . ARG B 1 115 ? 3.016 1.225 13.047 1 89.44 115 ARG B O 1
ATOM 2174 N N . ALA B 1 116 ? 1.212 2.516 12.688 1 85.69 116 ALA B N 1
ATOM 2175 C CA . ALA B 1 116 ? 1.394 3.248 13.938 1 85.69 116 ALA B CA 1
ATOM 2176 C C . ALA B 1 116 ? 1.4 2.299 15.133 1 85.69 116 ALA B C 1
ATOM 2178 O O . ALA B 1 116 ? 2.039 2.578 16.156 1 85.69 116 ALA B O 1
ATOM 2179 N N . TYR B 1 117 ? 0.822 1.138 14.953 1 81.56 117 TYR B N 1
ATOM 2180 C CA . TYR B 1 117 ? 0.695 0.236 16.094 1 81.56 117 TYR B CA 1
ATOM 2181 C C . TYR B 1 117 ? 1.475 -1.052 15.859 1 81.56 117 TYR B C 1
ATOM 2183 O O . TYR B 1 117 ? 1.412 -1.979 16.672 1 81.56 117 TYR B O 1
ATOM 2191 N N . PHE B 1 118 ? 2.102 -1.066 14.766 1 85.81 118 PHE B N 1
ATOM 2192 C CA . PHE B 1 118 ? 2.945 -2.217 14.469 1 85.81 118 PHE B CA 1
ATOM 2193 C C . PHE B 1 118 ? 4.266 -2.131 15.219 1 85.81 118 PHE B C 1
ATOM 2195 O O . PHE B 1 118 ? 4.996 -1.143 15.094 1 85.81 118 PHE B O 1
ATOM 2202 N N . CYS B 1 119 ? 4.652 -3.041 15.945 1 81.69 119 CYS B N 1
ATOM 2203 C CA . CYS B 1 119 ? 5.754 -2.936 16.891 1 81.69 119 CYS B CA 1
ATOM 2204 C C . CYS B 1 119 ? 6.953 -3.758 16.438 1 81.69 119 CYS B C 1
ATOM 2206 O O . CYS B 1 119 ? 8.039 -3.641 17 1 81.69 119 CYS B O 1
ATOM 2208 N N . LYS B 1 120 ? 6.812 -4.531 15.406 1 84.81 120 LYS B N 1
ATOM 2209 C CA . LYS B 1 120 ? 7.941 -5.336 14.953 1 84.81 120 LYS B CA 1
ATOM 2210 C C . LYS B 1 120 ? 8.805 -4.562 13.961 1 84.81 120 LYS B C 1
ATOM 2212 O O . LYS B 1 120 ? 8.297 -3.707 13.227 1 84.81 120 LYS B O 1
ATOM 2217 N N . LYS B 1 121 ? 10.141 -4.828 14 1 88.19 121 LYS B N 1
ATOM 2218 C CA . LYS B 1 121 ? 11.062 -4.207 13.055 1 88.19 121 LYS B CA 1
ATOM 2219 C C . LYS B 1 121 ? 11.039 -4.918 11.711 1 88.19 121 LYS B C 1
ATOM 2221 O O . LYS B 1 121 ? 11 -6.148 11.648 1 88.19 121 LYS B O 1
ATOM 2226 N N . ILE B 1 122 ? 10.961 -4.184 10.688 1 94.12 122 ILE B N 1
ATOM 2227 C CA . ILE B 1 122 ? 11.086 -4.73 9.344 1 94.12 122 ILE B CA 1
ATOM 2228 C C . ILE B 1 122 ? 12.531 -4.582 8.859 1 94.12 122 ILE B C 1
ATOM 2230 O O . ILE B 1 122 ? 12.914 -3.527 8.352 1 94.12 122 ILE B O 1
ATOM 2234 N N . ASP B 1 123 ? 13.281 -5.668 9.062 1 95.25 123 ASP B N 1
ATOM 2235 C CA . ASP B 1 123 ? 14.695 -5.688 8.703 1 95.25 123 ASP B CA 1
ATOM 2236 C C . ASP B 1 123 ? 14.992 -6.793 7.688 1 95.25 123 ASP B C 1
ATOM 2238 O O . ASP B 1 123 ? 14.07 -7.309 7.043 1 95.25 123 ASP B O 1
ATOM 2242 N N . ARG B 1 124 ? 16.234 -7.074 7.535 1 96.44 124 ARG B N 1
ATOM 2243 C CA . ARG B 1 124 ? 16.672 -8.062 6.555 1 96.44 124 ARG B CA 1
ATOM 2244 C C . ARG B 1 124 ? 16.078 -9.438 6.863 1 96.44 124 ARG B C 1
ATOM 2246 O O . ARG B 1 124 ? 15.734 -10.188 5.949 1 96.44 124 ARG B O 1
ATOM 2253 N N . ASN B 1 125 ? 15.977 -9.711 8.125 1 94.44 125 ASN B N 1
ATOM 2254 C CA . ASN B 1 125 ? 15.43 -11.008 8.523 1 94.44 125 ASN B CA 1
ATOM 2255 C C . ASN B 1 125 ? 13.953 -11.125 8.164 1 94.44 125 ASN B C 1
ATOM 2257 O O . ASN B 1 125 ? 13.508 -12.18 7.688 1 94.44 125 ASN B O 1
ATOM 2261 N N . MET B 1 126 ? 13.211 -10.109 8.43 1 93.06 126 MET B N 1
ATOM 2262 C CA . MET B 1 126 ? 11.805 -10.117 8.062 1 93.06 126 MET B CA 1
ATOM 2263 C C . MET B 1 126 ? 11.633 -10.219 6.555 1 93.06 126 MET B C 1
ATOM 2265 O O . MET B 1 126 ? 10.766 -10.953 6.07 1 93.06 126 MET B O 1
ATOM 2269 N N . TYR B 1 127 ? 12.484 -9.5 5.855 1 96.25 127 TYR B N 1
ATOM 2270 C CA . TYR B 1 127 ? 12.445 -9.57 4.398 1 96.25 127 TYR B CA 1
ATOM 2271 C C . TYR B 1 127 ? 12.68 -11 3.92 1 96.25 127 TYR B C 1
ATOM 2273 O O . TYR B 1 127 ? 11.961 -11.492 3.043 1 96.25 127 TYR B O 1
ATOM 2281 N N . ALA B 1 128 ? 13.68 -11.648 4.449 1 95.19 128 ALA B N 1
ATOM 2282 C CA . ALA B 1 128 ? 13.984 -13.023 4.066 1 95.19 128 ALA B CA 1
ATOM 2283 C C . ALA B 1 128 ? 12.797 -13.945 4.32 1 95.19 128 ALA B C 1
ATOM 2285 O O . ALA B 1 128 ? 12.477 -14.805 3.492 1 95.19 128 ALA B O 1
ATOM 2286 N N . LYS B 1 129 ? 12.18 -13.734 5.461 1 91.69 129 LYS B N 1
ATOM 2287 C CA . LYS B 1 129 ? 11.008 -14.539 5.805 1 91.69 129 LYS B CA 1
ATOM 2288 C C . LYS B 1 129 ? 9.867 -14.305 4.816 1 91.69 129 LYS B C 1
ATOM 2290 O O . LYS B 1 129 ? 9.234 -15.25 4.359 1 91.69 129 LYS B O 1
ATOM 2295 N N . VAL B 1 130 ? 9.633 -13.031 4.516 1 93.38 130 VAL B N 1
ATOM 2296 C CA . VAL B 1 130 ? 8.555 -12.664 3.607 1 93.38 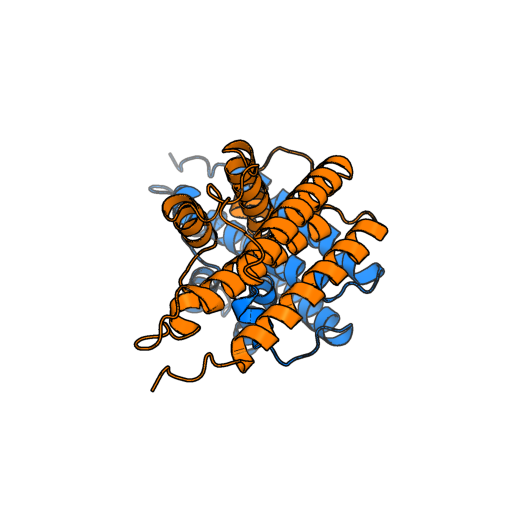130 VAL B CA 1
ATOM 2297 C C . VAL B 1 130 ? 8.828 -13.234 2.217 1 93.38 130 VAL B C 1
ATOM 2299 O O . VAL B 1 130 ? 7.953 -13.844 1.602 1 93.38 130 VAL B O 1
ATOM 2302 N N . LYS B 1 131 ? 10.039 -13.07 1.735 1 94.56 131 LYS B N 1
ATOM 2303 C CA . LYS B 1 131 ? 10.422 -13.555 0.411 1 94.56 131 LYS B CA 1
ATOM 2304 C C . LYS B 1 131 ? 10.289 -15.07 0.323 1 94.56 131 LYS B C 1
ATOM 2306 O O . LYS B 1 131 ? 9.773 -15.602 -0.662 1 94.56 131 LYS B O 1
ATOM 2311 N N . ASN B 1 132 ? 10.797 -15.727 1.333 1 91.12 132 ASN B N 1
ATOM 2312 C CA . ASN B 1 132 ? 10.719 -17.188 1.342 1 91.12 132 ASN B CA 1
ATOM 2313 C C . ASN B 1 132 ? 9.273 -17.672 1.337 1 91.12 132 ASN B C 1
ATOM 2315 O O . ASN B 1 132 ? 8.938 -18.625 0.629 1 91.12 132 ASN B O 1
ATOM 2319 N N . THR B 1 133 ? 8.484 -17.062 2.195 1 87.81 133 THR B N 1
ATOM 2320 C CA . THR B 1 133 ? 7.074 -17.422 2.244 1 87.81 133 THR B CA 1
ATOM 2321 C C . THR B 1 133 ? 6.402 -17.156 0.898 1 87.81 133 THR B C 1
ATOM 2323 O O . THR B 1 133 ? 5.629 -17.984 0.413 1 87.81 133 THR B O 1
ATOM 2326 N N . PHE B 1 134 ? 6.664 -16.031 0.318 1 90.75 134 PHE B N 1
ATOM 2327 C CA . PHE B 1 134 ? 6.121 -15.688 -0.989 1 90.75 134 PHE B CA 1
ATOM 2328 C C . PHE B 1 134 ? 6.5 -16.734 -2.029 1 90.75 134 PHE B C 1
ATOM 2330 O O . PHE B 1 134 ? 5.645 -17.203 -2.791 1 90.75 134 PHE B O 1
ATOM 2337 N N . ASP B 1 135 ? 7.789 -17.094 -2.053 1 89.31 135 ASP B N 1
ATOM 2338 C CA . ASP B 1 135 ? 8.281 -18.062 -3.023 1 89.31 135 ASP B CA 1
ATOM 2339 C C . ASP B 1 135 ? 7.598 -19.422 -2.838 1 89.31 135 ASP B C 1
ATOM 2341 O O . ASP B 1 135 ? 7.281 -20.094 -3.814 1 89.31 135 ASP B O 1
ATOM 2345 N N . ASP B 1 136 ? 7.43 -19.766 -1.604 1 83.94 136 ASP B N 1
ATOM 2346 C CA . ASP B 1 136 ? 6.766 -21.031 -1.304 1 83.94 136 ASP B CA 1
ATOM 2347 C C . ASP B 1 136 ? 5.328 -21.031 -1.82 1 83.94 136 ASP B C 1
ATOM 2349 O O . ASP B 1 136 ? 4.883 -22 -2.434 1 83.94 136 ASP B O 1
ATOM 2353 N N . ILE B 1 137 ? 4.645 -20 -1.571 1 81.19 137 ILE B N 1
ATOM 2354 C CA . ILE B 1 137 ? 3.252 -19.891 -1.984 1 81.19 137 ILE B CA 1
ATOM 2355 C C . ILE B 1 137 ? 3.166 -19.859 -3.508 1 81.19 137 ILE B C 1
ATOM 2357 O O . ILE B 1 137 ? 2.301 -20.516 -4.102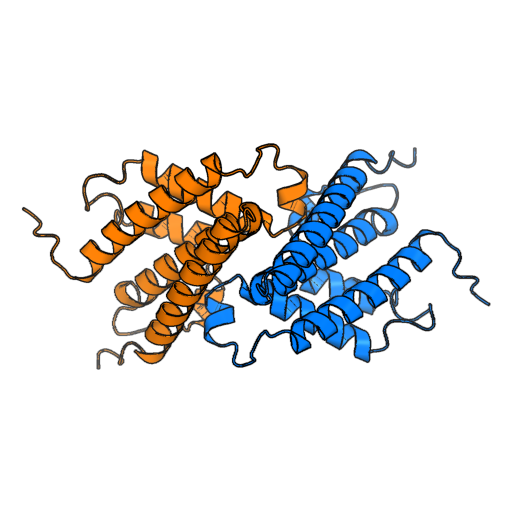 1 81.19 137 ILE B O 1
ATOM 2361 N N . ALA B 1 138 ? 4.039 -19.078 -4.094 1 83.44 138 ALA B N 1
ATOM 2362 C CA . ALA B 1 138 ? 4.07 -18.984 -5.551 1 83.44 138 ALA B CA 1
ATOM 2363 C C . ALA B 1 138 ? 4.266 -20.359 -6.184 1 83.44 138 ALA B C 1
ATOM 2365 O O . ALA B 1 138 ? 3.639 -20.672 -7.195 1 83.44 138 ALA B O 1
ATOM 2366 N N . GLU B 1 139 ? 5.105 -21.109 -5.629 1 80.75 139 GLU B N 1
ATOM 2367 C CA . GLU B 1 139 ? 5.363 -22.453 -6.137 1 80.75 139 GLU B CA 1
ATOM 2368 C C . GLU B 1 139 ? 4.117 -23.328 -6.035 1 80.75 139 GLU B C 1
ATOM 2370 O O . GLU B 1 139 ? 3.801 -24.078 -6.961 1 80.75 139 GLU B O 1
ATOM 2375 N N . HIS B 1 140 ? 3.414 -23.172 -5.008 1 73.75 140 HIS B N 1
ATOM 2376 C CA . HIS B 1 140 ? 2.215 -23.984 -4.801 1 73.75 140 HIS B CA 1
ATOM 2377 C C . HIS B 1 140 ? 1.098 -23.562 -5.75 1 73.75 140 HIS B C 1
ATOM 2379 O O . HIS B 1 140 ? 0.391 -24.406 -6.297 1 73.75 140 HIS B O 1
ATOM 2385 N N . LEU B 1 141 ? 0.956 -22.281 -5.84 1 72.75 141 LEU B N 1
ATOM 2386 C CA . LEU B 1 141 ? -0.091 -21.781 -6.727 1 72.75 141 LEU B CA 1
ATOM 2387 C C . LEU B 1 141 ? 0.201 -22.172 -8.18 1 72.75 141 LEU B C 1
ATOM 2389 O O . LEU B 1 141 ? -0.714 -22.5 -8.93 1 72.75 141 LEU B O 1
ATOM 2393 N N . PHE B 1 142 ? 1.463 -22.078 -8.562 1 68.75 142 PHE B N 1
ATOM 2394 C CA . PHE B 1 142 ? 1.857 -22.469 -9.906 1 68.75 142 PHE B CA 1
ATOM 2395 C C . PHE B 1 142 ? 1.585 -23.953 -10.141 1 68.75 142 PHE B C 1
ATOM 2397 O O . PHE B 1 142 ? 1.079 -24.328 -11.203 1 68.75 142 PHE B O 1
ATOM 2404 N N . TYR B 1 143 ? 1.916 -24.766 -9.195 1 65.12 143 TYR B N 1
ATOM 2405 C CA . TYR B 1 143 ? 1.683 -26.203 -9.297 1 65.12 143 TYR B CA 1
ATOM 2406 C C . TYR B 1 143 ? 0.196 -26.5 -9.445 1 65.12 143 TYR B C 1
ATOM 2408 O O . TYR B 1 143 ? -0.191 -27.375 -10.227 1 65.12 143 TYR B O 1
ATOM 2416 N N . TRP B 1 144 ? -0.552 -25.781 -8.812 1 62.44 144 TRP B N 1
ATOM 2417 C CA . TRP B 1 144 ? -1.995 -25.969 -8.891 1 62.44 144 TRP B CA 1
ATOM 2418 C C . TRP B 1 144 ? -2.525 -25.594 -10.266 1 62.44 144 TRP B C 1
ATOM 2420 O O . TRP B 1 144 ? -3.398 -26.281 -10.812 1 62.44 144 TRP B O 1
ATOM 2430 N N . MET B 1 145 ? -2.021 -24.516 -10.758 1 61.34 145 MET B N 1
ATOM 2431 C CA . MET B 1 145 ? -2.502 -24.016 -12.047 1 61.34 145 MET B CA 1
ATOM 2432 C C . MET B 1 145 ? -2.1 -24.953 -13.18 1 61.34 145 MET B C 1
ATOM 2434 O O . MET B 1 145 ? -2.836 -25.109 -14.156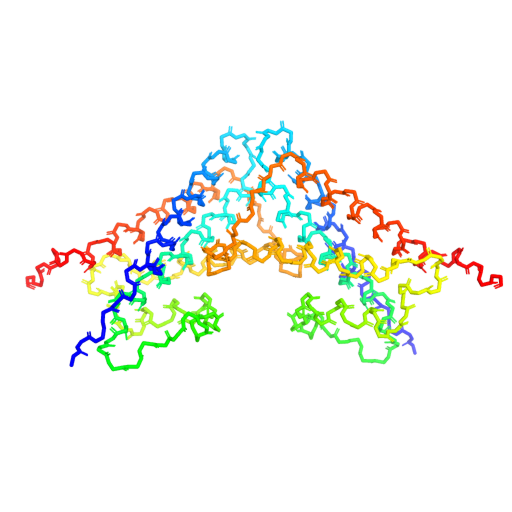 1 61.34 145 MET B O 1
ATOM 2438 N N . THR B 1 146 ? -0.912 -25.469 -13.234 1 59.5 146 THR B N 1
ATOM 2439 C CA . THR B 1 146 ? -0.442 -26.328 -14.32 1 59.5 146 THR B CA 1
ATOM 2440 C C . THR B 1 146 ? -0.967 -27.75 -14.164 1 59.5 146 THR B C 1
ATOM 2442 O O . THR B 1 146 ? -0.907 -28.547 -15.102 1 59.5 146 THR B O 1
ATOM 2445 N N . GLY B 1 147 ? -1.944 -28.141 -13.484 1 52.41 147 GLY B N 1
ATOM 2446 C CA . GLY B 1 147 ? -2.49 -29.469 -13.352 1 52.41 147 GLY B CA 1
ATOM 2447 C C . GLY B 1 147 ? -1.483 -30.484 -12.82 1 52.41 147 GLY B C 1
ATOM 2448 O O . GLY B 1 147 ? -1.757 -31.688 -12.789 1 52.41 147 GLY B O 1
ATOM 2449 N N . ASP B 1 148 ? -0.232 -30.328 -12.789 1 44.03 148 ASP B N 1
ATOM 2450 C CA . ASP B 1 148 ? 0.677 -31.391 -12.359 1 44.03 148 ASP B CA 1
ATOM 2451 C C . ASP B 1 148 ? 0.37 -31.828 -10.93 1 44.03 148 ASP B C 1
ATOM 2453 O O . ASP B 1 148 ? 1.199 -32.469 -10.281 1 44.03 148 ASP B O 1
ATOM 2457 N N . CYS B 1 149 ? -0.574 -31.484 -10.281 1 39.09 149 CYS B N 1
ATOM 2458 C CA . CYS B 1 149 ? -1.055 -32.156 -9.078 1 39.09 149 CYS B CA 1
ATOM 2459 C C . CYS B 1 149 ? -1.613 -33.531 -9.422 1 39.09 149 CYS B C 1
ATOM 2461 O O . CYS B 1 149 ? -2.754 -33.656 -9.867 1 39.09 149 CYS B O 1
ATOM 2463 N N . GLU B 1 150 ? -0.913 -34.469 -9.945 1 32.62 150 GLU B N 1
ATOM 2464 C CA . GLU B 1 150 ? -1.358 -35.875 -9.805 1 32.62 150 GLU B CA 1
ATOM 2465 C C . GLU B 1 150 ? -1.915 -36.125 -8.414 1 32.62 150 GLU B C 1
ATOM 2467 O O . GLU B 1 150 ? -1.233 -35.906 -7.41 1 32.62 150 GLU B O 1
ATOM 2472 N N . ILE B 1 151 ? -3.121 -35.875 -8.125 1 32.44 151 ILE B N 1
ATOM 2473 C CA . ILE B 1 151 ? -3.787 -36.688 -7.105 1 32.44 151 ILE B CA 1
ATOM 2474 C C . ILE B 1 151 ? -3.283 -38.125 -7.172 1 32.44 151 ILE B C 1
ATOM 2476 O O . ILE B 1 151 ? -3.43 -38.781 -8.203 1 32.44 151 ILE B O 1
ATOM 2480 N N . GLU B 1 152 ? -2.061 -38.344 -6.68 1 26.36 152 GLU B N 1
ATOM 2481 C CA . GLU B 1 152 ? -1.99 -39.781 -6.383 1 26.36 152 GLU B CA 1
ATOM 2482 C C . GLU B 1 152 ? -3.107 -40.188 -5.434 1 26.36 152 GLU B C 1
ATOM 2484 O O . GLU B 1 152 ? -3.482 -39.438 -4.535 1 26.36 152 GLU B O 1
#

Radius of gyration: 20.88 Å; Cα contacts (8 Å, |Δi|>4): 341; chains: 2; bounding box: 40×78×56 Å

Nearest PDB structures (foldseek):
  1ufb-assembly1_A  TM=5.601E-01  e=7.279E-02  Thermus thermophilus
  1wol-assembly1_A  TM=5.996E-01  e=1.457E-01  Sulfurisphaera tokodaii str. 7
  8xyv-assembly1_A  TM=5.475E-01  e=1.425E+00  synthetic construct
  5lyp-assembly1_A  TM=2.827E-01  e=6.623E+00  Saccharomyces cerevisiae
  1ufb-assembly1_A  TM=5.401E-01  e=6.848E-02  Thermus thermophilus

Secondary structure (DSSP, 8-state):
------HHHHHHHHHHHHHHHHHHHHHHHTT-HHHHHHHHHHHHHHHHHHHHHHHT--SS----HHHHTT--HHHHHHHHHHTTTTTTTT---HHHHHHHHHHHHHHGGGSHHHHTT--S---HHHHHHHHHHHHHHHHHHHHHHHT-----/------HHHHHHHHHHHHHHHHHHHHHHHTT-HHHHHHHHHHHHHHHHHHHHHHHT--SS----HHHHTT--HHHHHHHHHHTTHHHHSTT--HHHHHHHHHHHHHHGGGSHHHHTT--S---HHHHHHHHHHHHHHHHHHHHHHHT-----

Sequence (304 aa):
MKRKKDKVDVDKIQQTIEFYIDQAEKCASHGLYFSACVTYGAALEGMLLSFFLCNLTDDDEMPSLQEVRSVDLYSMIEECVSNNVFNQSKIIPEIQSNLIHDIREIRNLIHPSRRAYFCKKIDRNMYAKVKNTFDDIAEHLFYWMTGDCEIEMKRKKDKVDVDKIQQTIEFYIDQAEKCASHGLYFSACVTYGAALEGMLLSFFLCNLTDDDEMPSLQEVRSVDLYSMIEECVSNNVFNQSKIIPEIQSNLIHDIREIRNLIHPSRRAYFCKKIDRNMYAKVKNTFDDIAEHLFYWMTGDCEIE